Protein AF-A0A329B6B6-F1 (afdb_monomer)

Foldseek 3Di:
DDPVVVVQCVLVLVLLVVLVCQCVVVVPVLLVVLLVVLLVVQLVVQCVVCVPDDSVSSCVCVSVVLSSLQSSLVSSLVVPQDDDDPVSSVCCLVPNPDDDLSSLLSSLSNLLLVLLVVVVVPDVLSVCCSVPHSVSSVLSVQSSVLQVVLNVCVVVVHNCNVVSNVCSNVCSVVVSVVVSVVVVVVVVVD

Radius of gyration: 17.48 Å; Cα contacts (8 Å, |Δi|>4): 181; chains: 1; bounding box: 42×36×46 Å

Solvent-accessible surface area (backbone atoms only — not comparable to full-atom values): 10058 Å² total; per-residue (Å²): 135,57,73,68,58,54,64,57,45,46,61,53,53,51,51,44,52,50,53,52,49,51,35,59,76,66,64,37,64,60,56,47,51,22,40,52,51,24,40,51,53,45,21,51,50,42,35,70,77,37,70,87,57,61,76,62,32,67,53,45,38,77,77,34,51,57,62,30,45,34,46,14,24,52,48,35,48,66,77,62,55,46,69,94,46,74,67,43,27,50,46,36,73,77,58,47,96,76,78,50,70,69,59,29,48,27,50,20,33,45,52,38,52,53,52,38,56,57,44,33,77,80,29,71,68,39,38,50,38,65,74,71,41,63,60,54,48,54,52,18,49,54,29,19,53,30,38,45,52,12,49,52,32,46,77,72,74,36,90,49,30,63,56,29,46,49,47,36,65,62,46,51,59,57,52,49,51,54,54,48,53,55,51,49,52,59,62,72,73,107

pLDDT: mean 72.43, std 13.51, range [36.75, 94.44]

Structure (mmCIF, N/CA/C/O backbone):
data_AF-A0A329B6B6-F1
#
_entry.id   AF-A0A329B6B6-F1
#
loop_
_atom_site.group_PDB
_atom_site.id
_atom_site.type_symbol
_atom_site.label_atom_id
_atom_site.label_alt_id
_atom_site.label_comp_id
_atom_site.label_asym_id
_atom_site.label_entity_id
_atom_site.label_seq_id
_atom_site.pdbx_PDB_ins_code
_atom_site.Cartn_x
_atom_site.Cartn_y
_atom_site.Cartn_z
_atom_site.occupancy
_atom_site.B_iso_or_equiv
_atom_site.auth_seq_id
_atom_site.auth_comp_id
_atom_site.auth_asym_id
_atom_site.auth_atom_id
_atom_site.pdbx_PDB_model_num
ATOM 1 N N . MET A 1 1 ? -24.033 11.414 11.712 1.00 50.28 1 MET A N 1
ATOM 2 C CA . MET A 1 1 ? -22.607 11.315 11.315 1.00 50.28 1 MET A CA 1
ATOM 3 C C . MET A 1 1 ? -22.103 12.735 11.092 1.00 50.28 1 MET A C 1
ATOM 5 O O . MET A 1 1 ? -22.751 13.453 10.344 1.00 50.28 1 MET A O 1
ATOM 9 N N . SER A 1 2 ? -21.071 13.200 11.802 1.00 62.03 2 SER A N 1
ATOM 10 C CA . SER A 1 2 ? -20.628 14.604 11.725 1.00 62.03 2 SER A CA 1
ATOM 11 C C . SER A 1 2 ? -19.886 14.892 10.410 1.00 62.03 2 SER A C 1
ATOM 13 O O . SER A 1 2 ? -19.202 14.018 9.881 1.00 62.03 2 SER A O 1
ATOM 15 N N . LEU A 1 3 ? -19.991 16.123 9.893 1.00 62.53 3 LEU A N 1
ATOM 16 C CA . LEU A 1 3 ? -19.280 16.610 8.692 1.00 62.53 3 LEU A CA 1
ATOM 17 C C . LEU A 1 3 ? -17.771 16.300 8.718 1.00 62.53 3 LEU A C 1
ATOM 19 O O . LEU A 1 3 ? -17.186 15.960 7.695 1.00 62.53 3 LEU A O 1
ATOM 23 N N . LEU A 1 4 ? -17.164 16.337 9.907 1.00 53.03 4 LEU A N 1
ATOM 24 C CA . LEU A 1 4 ? -15.767 15.968 10.152 1.00 53.03 4 LEU A CA 1
ATOM 25 C C . LEU A 1 4 ? -15.455 14.500 9.825 1.00 53.03 4 LEU A C 1
ATOM 27 O O . LEU A 1 4 ? -14.423 14.213 9.227 1.00 53.03 4 LEU A O 1
ATOM 31 N N . VAL A 1 5 ? -16.346 13.569 10.178 1.00 54.91 5 VAL A N 1
ATOM 32 C CA . VAL A 1 5 ? -16.162 12.140 9.876 1.00 54.91 5 VAL A CA 1
ATOM 33 C C . VAL A 1 5 ? -16.287 11.896 8.373 1.00 54.91 5 VAL A C 1
ATOM 35 O O . VAL A 1 5 ? -15.474 11.178 7.801 1.00 54.91 5 VAL A O 1
ATOM 38 N N . ALA A 1 6 ? -17.253 12.539 7.711 1.00 57.75 6 ALA A N 1
ATOM 39 C CA . ALA A 1 6 ? -17.390 12.454 6.257 1.00 57.75 6 ALA A CA 1
ATOM 40 C C . ALA A 1 6 ? -16.151 13.012 5.531 1.00 57.75 6 ALA A C 1
ATOM 42 O O . ALA A 1 6 ? -15.632 12.368 4.620 1.00 57.75 6 ALA A O 1
ATOM 43 N N . ALA A 1 7 ? -15.623 14.156 5.981 1.00 57.81 7 ALA A N 1
ATOM 44 C CA . ALA A 1 7 ? -14.404 14.752 5.437 1.00 57.81 7 ALA A CA 1
ATOM 45 C C . ALA A 1 7 ? -13.159 13.869 5.648 1.00 57.81 7 ALA A C 1
ATOM 47 O O . ALA A 1 7 ? -12.307 13.800 4.767 1.00 57.81 7 ALA A O 1
ATOM 48 N N . ALA A 1 8 ? -13.061 13.153 6.774 1.00 57.97 8 ALA A N 1
ATOM 49 C CA . ALA A 1 8 ? -11.953 12.235 7.050 1.00 57.97 8 ALA A CA 1
ATOM 50 C C . ALA A 1 8 ? -12.018 10.930 6.233 1.00 57.97 8 ALA A C 1
ATOM 52 O O . ALA A 1 8 ? -10.980 10.360 5.895 1.00 57.97 8 ALA A O 1
ATOM 53 N N . LEU A 1 9 ? -13.224 10.454 5.904 1.00 63.78 9 LEU A N 1
ATOM 54 C CA . LEU A 1 9 ? -13.432 9.236 5.112 1.00 63.78 9 LEU A CA 1
ATOM 55 C C . LEU A 1 9 ? -13.311 9.476 3.603 1.00 63.78 9 LEU A C 1
ATOM 57 O O . LEU A 1 9 ? -12.930 8.565 2.869 1.00 63.78 9 LEU A O 1
ATOM 61 N N . LEU A 1 10 ? -13.603 10.688 3.127 1.00 65.69 10 LEU A N 1
ATOM 62 C CA . LEU A 1 10 ? -13.587 11.018 1.702 1.00 65.69 10 LEU A CA 1
ATOM 63 C C . LEU A 1 10 ? -12.244 10.688 1.010 1.00 65.69 10 LEU A C 1
ATOM 65 O O . LEU A 1 10 ? -12.278 10.016 -0.022 1.00 65.69 10 LEU A O 1
ATOM 69 N N . PRO A 1 11 ? -11.062 11.043 1.557 1.00 66.00 11 PRO A N 1
ATOM 70 C CA . PRO A 1 11 ? -9.781 10.658 0.964 1.00 66.00 11 PRO A CA 1
ATOM 71 C C . PRO A 1 11 ? -9.598 9.143 0.853 1.00 66.00 11 PRO A C 1
ATOM 73 O O . PRO A 1 11 ? -9.056 8.669 -0.139 1.00 66.00 11 PRO A O 1
ATOM 76 N N . LEU A 1 12 ? -10.077 8.373 1.836 1.00 68.31 12 LEU A N 1
ATOM 77 C CA . LEU A 1 12 ? -9.976 6.911 1.822 1.00 68.31 12 LEU A CA 1
ATOM 78 C C . LEU A 1 12 ? -10.806 6.300 0.699 1.00 68.31 12 LEU A C 1
ATOM 80 O O . LEU A 1 12 ? -10.323 5.428 -0.023 1.00 68.31 12 LEU A O 1
ATOM 84 N N . ILE A 1 13 ? -12.030 6.797 0.526 1.00 70.62 13 ILE A N 1
ATOM 85 C CA . ILE A 1 13 ? -12.921 6.373 -0.554 1.00 70.62 13 ILE A CA 1
ATOM 86 C C . ILE A 1 13 ? -12.294 6.720 -1.907 1.00 70.62 13 ILE A C 1
ATOM 88 O O . ILE A 1 13 ? -12.219 5.864 -2.784 1.00 70.62 13 ILE A O 1
ATOM 92 N N . LEU A 1 14 ? -11.783 7.943 -2.069 1.00 72.25 14 LEU A N 1
ATOM 93 C CA . LEU A 1 14 ? -11.142 8.382 -3.310 1.00 72.25 14 LEU A CA 1
ATOM 94 C C . LEU A 1 14 ? -9.892 7.559 -3.645 1.00 72.25 14 LEU A C 1
ATOM 96 O O . LEU A 1 14 ? -9.706 7.181 -4.799 1.00 72.25 14 LEU A O 1
ATOM 100 N N . VAL A 1 15 ? -9.067 7.230 -2.648 1.00 73.38 15 VAL A N 1
ATOM 101 C CA . VAL A 1 15 ? -7.90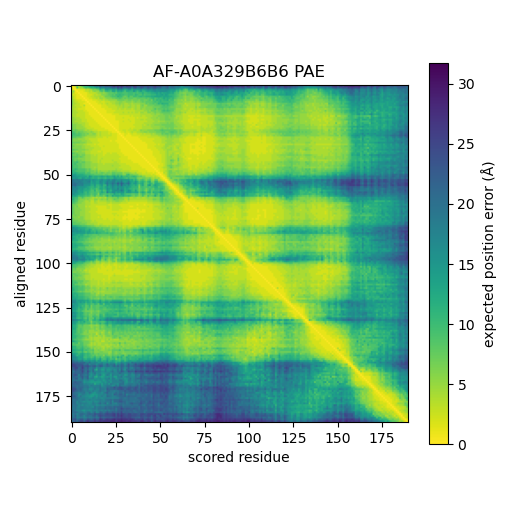1 6.349 -2.813 1.00 73.38 15 VAL A CA 1
ATOM 102 C C . VAL A 1 15 ? -8.326 4.965 -3.286 1.00 73.38 15 VAL A C 1
ATOM 104 O O . VAL A 1 15 ? -7.752 4.428 -4.235 1.00 73.38 15 VAL A O 1
ATOM 107 N N . HIS A 1 16 ? -9.346 4.393 -2.653 1.00 76.69 16 HIS A N 1
ATOM 108 C CA . HIS A 1 16 ? -9.835 3.073 -3.015 1.00 76.69 16 HIS A CA 1
ATOM 109 C C . HIS A 1 16 ? -10.408 3.052 -4.440 1.00 76.69 16 HIS A C 1
ATOM 111 O O . HIS A 1 16 ? -10.049 2.189 -5.241 1.00 76.69 16 HIS A O 1
ATOM 117 N N . LEU A 1 17 ? -11.216 4.056 -4.796 1.00 81.69 17 LEU A N 1
ATOM 118 C CA . LEU A 1 17 ? -11.755 4.224 -6.146 1.00 81.69 17 LEU A CA 1
ATOM 119 C C . LEU A 1 17 ? -10.652 4.430 -7.185 1.00 81.69 17 LEU A C 1
ATOM 121 O O . LEU A 1 17 ? -10.720 3.846 -8.264 1.00 81.69 17 LEU A O 1
ATOM 125 N N . HIS A 1 18 ? -9.615 5.208 -6.866 1.00 82.88 18 HIS A N 1
ATOM 126 C CA . HIS A 1 18 ? -8.479 5.398 -7.762 1.00 82.88 18 HIS A CA 1
ATOM 127 C C . HIS A 1 18 ? -7.711 4.093 -7.988 1.00 82.88 18 HIS A C 1
ATOM 129 O O . HIS A 1 18 ? -7.385 3.775 -9.128 1.00 82.88 18 HIS A O 1
ATOM 135 N N . ALA A 1 19 ? -7.451 3.316 -6.933 1.00 82.81 19 ALA A N 1
ATOM 136 C CA . ALA A 1 19 ? -6.793 2.018 -7.052 1.00 82.81 19 ALA A CA 1
ATOM 137 C C . ALA A 1 19 ? -7.600 1.052 -7.937 1.00 82.81 19 ALA A C 1
ATOM 139 O O . ALA A 1 19 ? -7.041 0.435 -8.845 1.00 82.81 19 ALA A O 1
ATOM 140 N N . LEU A 1 20 ? -8.918 0.968 -7.725 1.00 85.19 20 LEU A N 1
ATOM 141 C CA . LEU A 1 20 ? -9.821 0.159 -8.550 1.00 85.19 20 LEU A CA 1
ATOM 142 C C . LEU A 1 20 ? -9.823 0.625 -10.009 1.00 85.19 20 LEU A C 1
ATOM 144 O O . LEU A 1 20 ? -9.624 -0.181 -10.919 1.00 85.19 20 LEU A O 1
ATOM 148 N N . TRP A 1 21 ? -9.981 1.931 -10.236 1.00 87.62 21 TRP A N 1
ATOM 149 C CA . TRP A 1 21 ? -9.920 2.523 -11.569 1.00 87.62 21 TRP A CA 1
ATOM 150 C C . TRP A 1 21 ? -8.587 2.226 -12.258 1.00 87.62 21 TRP A C 1
ATOM 152 O O . TRP A 1 21 ? -8.568 1.873 -13.436 1.00 87.62 21 TRP A O 1
ATOM 162 N N . LEU A 1 22 ? -7.468 2.317 -11.539 1.00 86.25 22 LEU A N 1
ATOM 163 C CA . LEU A 1 22 ? -6.141 2.051 -12.080 1.00 86.25 22 LEU A CA 1
ATOM 164 C C . LEU A 1 22 ? -5.993 0.588 -12.513 1.00 86.25 22 LEU A C 1
ATOM 166 O O . LEU A 1 22 ? -5.530 0.328 -13.621 1.00 86.25 22 LEU A O 1
ATOM 170 N N . MET A 1 23 ? -6.417 -0.363 -11.678 1.00 88.12 23 MET A N 1
ATOM 171 C CA . MET A 1 23 ? -6.358 -1.793 -12.007 1.00 88.12 23 MET A CA 1
ATOM 172 C C . MET A 1 23 ? -7.220 -2.134 -13.231 1.00 88.12 23 MET A C 1
ATOM 174 O O . MET A 1 23 ? -6.758 -2.829 -14.140 1.00 88.12 23 MET A O 1
ATOM 178 N N . VAL A 1 24 ? -8.442 -1.591 -13.299 1.00 87.50 24 VAL A N 1
ATOM 179 C CA . VAL A 1 24 ? -9.381 -1.825 -14.409 1.00 87.50 24 VAL A CA 1
ATOM 180 C C . VAL A 1 24 ? -8.912 -1.147 -15.698 1.00 87.50 24 VAL A C 1
ATOM 182 O O . VAL A 1 24 ? -8.844 -1.789 -16.745 1.00 87.50 24 VAL A O 1
ATOM 185 N N . SER A 1 25 ? -8.535 0.133 -15.640 1.00 87.50 25 SER A N 1
ATOM 186 C CA . SER A 1 25 ? -8.088 0.901 -16.813 1.00 87.50 25 SER A CA 1
ATOM 187 C C . SER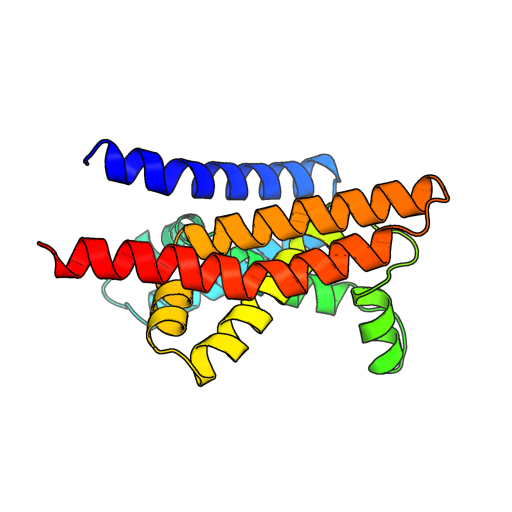 A 1 25 ? -6.814 0.334 -17.439 1.00 87.50 25 SER A C 1
ATOM 189 O O . SER A 1 25 ? -6.637 0.404 -18.655 1.00 87.50 25 SER A O 1
ATOM 191 N N . ARG A 1 26 ? -5.937 -0.270 -16.629 1.00 86.44 26 ARG A N 1
ATOM 192 C CA . ARG A 1 26 ? -4.718 -0.943 -17.096 1.00 86.44 26 ARG A CA 1
ATOM 193 C C . ARG A 1 26 ? -4.934 -2.396 -17.508 1.00 86.44 26 ARG A C 1
ATOM 195 O O . ARG A 1 26 ? -4.000 -2.994 -18.031 1.00 86.44 26 ARG A O 1
ATOM 202 N N . ARG A 1 27 ? -6.144 -2.940 -17.323 1.00 87.94 27 ARG A N 1
ATOM 203 C CA . ARG A 1 27 ? -6.496 -4.341 -17.606 1.00 87.94 27 ARG A CA 1
ATOM 204 C C . ARG A 1 27 ? -5.529 -5.336 -16.946 1.00 87.94 27 ARG A C 1
ATOM 206 O O . ARG A 1 27 ? -5.232 -6.385 -17.514 1.00 87.94 27 ARG A O 1
ATOM 213 N N . ASP A 1 28 ? -5.025 -5.013 -15.753 1.00 87.62 28 ASP A N 1
ATOM 214 C CA . ASP A 1 28 ? -4.111 -5.897 -15.022 1.00 87.62 28 ASP A CA 1
ATOM 215 C C . ASP A 1 28 ? -4.915 -6.948 -14.246 1.00 87.62 28 ASP A C 1
ATOM 217 O O . ASP A 1 28 ? -5.272 -6.761 -13.082 1.00 87.62 28 ASP A O 1
ATOM 221 N N . GLY A 1 29 ? -5.212 -8.069 -14.911 1.00 89.62 29 GLY A N 1
ATOM 222 C CA . GLY A 1 29 ? -5.963 -9.179 -14.319 1.00 89.62 29 GLY A CA 1
ATOM 223 C C . GLY A 1 29 ? -5.299 -9.775 -13.074 1.00 89.62 29 GLY A C 1
ATOM 224 O O . GLY A 1 29 ? -6.001 -10.227 -12.173 1.00 89.62 29 GLY A O 1
ATOM 225 N N . ILE A 1 30 ? -3.966 -9.713 -12.977 1.00 91.31 30 ILE A N 1
ATOM 226 C CA . ILE A 1 30 ? -3.226 -10.195 -11.805 1.00 91.31 30 ILE A CA 1
ATOM 227 C C . ILE A 1 30 ? -3.467 -9.256 -10.620 1.00 91.31 30 ILE A C 1
ATOM 229 O O . ILE A 1 30 ? -3.809 -9.723 -9.539 1.00 91.31 30 ILE A O 1
ATOM 233 N N . ALA A 1 31 ? -3.379 -7.937 -10.816 1.00 90.94 31 ALA A N 1
ATOM 234 C CA . ALA A 1 31 ? -3.693 -6.962 -9.764 1.00 90.94 31 ALA A CA 1
ATOM 235 C C . ALA A 1 31 ? -5.134 -7.093 -9.246 1.00 90.94 31 ALA A C 1
ATOM 237 O O . ALA A 1 31 ? -5.370 -7.027 -8.034 1.00 90.94 31 ALA A O 1
ATOM 238 N N . ILE A 1 32 ? -6.085 -7.339 -10.152 1.00 92.00 32 ILE A N 1
ATOM 239 C CA . ILE A 1 32 ? -7.488 -7.585 -9.801 1.00 92.00 32 ILE A CA 1
ATOM 240 C C . ILE A 1 32 ? -7.614 -8.874 -8.976 1.00 92.00 32 ILE A C 1
ATOM 242 O O . ILE A 1 32 ? -8.194 -8.845 -7.892 1.00 92.00 32 ILE A O 1
ATOM 246 N N . ALA A 1 33 ? -7.030 -9.984 -9.438 1.00 93.88 33 ALA A N 1
ATOM 247 C CA . ALA A 1 33 ? -7.079 -11.268 -8.738 1.00 93.88 33 ALA A CA 1
ATOM 248 C C . ALA A 1 33 ? -6.429 -11.202 -7.346 1.00 93.88 33 ALA A C 1
ATOM 250 O O . ALA A 1 33 ? -7.018 -11.666 -6.370 1.00 93.88 33 ALA A O 1
ATOM 251 N N . CYS A 1 34 ? -5.262 -10.563 -7.224 1.00 94.44 34 CYS A N 1
ATOM 252 C CA . CYS A 1 34 ? -4.596 -10.343 -5.940 1.00 94.44 34 CYS A CA 1
ATOM 253 C C . CYS A 1 34 ? -5.460 -9.512 -4.985 1.00 94.44 34 CYS A C 1
ATOM 255 O O . CYS A 1 34 ? -5.496 -9.806 -3.793 1.00 94.44 34 CYS A O 1
ATOM 257 N N . SER A 1 35 ? -6.196 -8.522 -5.499 1.00 91.12 35 SER A N 1
ATOM 258 C CA . SER A 1 35 ? -7.106 -7.713 -4.681 1.00 91.12 35 SER A CA 1
ATOM 259 C C . SER A 1 35 ? -8.342 -8.471 -4.216 1.00 91.12 35 SER A C 1
ATOM 261 O O . SER A 1 35 ? -8.748 -8.321 -3.065 1.00 91.12 35 SER A O 1
ATOM 263 N N . LEU A 1 36 ? -8.903 -9.339 -5.057 1.00 90.94 36 LEU A N 1
ATOM 264 C CA . LEU A 1 36 ? -9.985 -10.237 -4.651 1.00 90.94 36 LEU A CA 1
ATOM 265 C C . LEU A 1 36 ? -9.510 -11.253 -3.604 1.00 90.94 36 LEU A C 1
ATOM 267 O O . LEU A 1 36 ? -10.194 -11.476 -2.606 1.00 90.94 36 LEU A O 1
ATOM 271 N N . ALA A 1 37 ? -8.316 -11.823 -3.784 1.00 92.88 37 ALA A N 1
ATOM 272 C CA . ALA A 1 37 ? -7.716 -12.735 -2.814 1.00 92.88 37 ALA A CA 1
ATOM 273 C C . ALA A 1 37 ? -7.454 -12.040 -1.467 1.00 92.88 37 ALA A C 1
ATOM 275 O O . ALA A 1 37 ? -7.793 -12.579 -0.415 1.00 92.88 37 ALA A O 1
ATOM 276 N N . ALA A 1 38 ? -6.910 -10.821 -1.489 1.00 91.25 38 ALA A N 1
ATOM 277 C CA . ALA A 1 38 ? -6.686 -10.016 -0.293 1.00 91.25 38 ALA A CA 1
ATOM 278 C C . ALA A 1 38 ? -7.996 -9.698 0.443 1.00 91.25 38 ALA A C 1
ATOM 280 O O . ALA A 1 38 ? -8.068 -9.804 1.669 1.00 91.25 38 ALA A O 1
ATOM 281 N N . TRP A 1 39 ? -9.049 -9.366 -0.305 1.00 88.50 39 TRP A N 1
ATOM 282 C CA . TRP A 1 39 ? -10.378 -9.138 0.250 1.00 88.50 39 TRP A CA 1
ATOM 283 C C . TRP A 1 39 ? -10.931 -10.395 0.931 1.00 88.50 39 TRP A C 1
ATOM 285 O O . TRP A 1 39 ? -11.414 -10.303 2.059 1.00 88.50 39 TRP A O 1
ATOM 295 N N . LEU A 1 40 ? -10.798 -11.571 0.302 1.00 88.19 40 LEU A N 1
ATOM 296 C CA . LEU A 1 40 ? -11.239 -12.846 0.881 1.00 88.19 40 LEU A CA 1
ATOM 297 C C . LEU A 1 40 ? -10.498 -13.155 2.185 1.00 88.19 40 LEU A C 1
ATOM 299 O O . LEU A 1 40 ? -11.131 -13.497 3.182 1.00 88.19 40 LEU A O 1
ATOM 303 N N . VAL A 1 41 ? -9.173 -12.985 2.203 1.00 88.94 41 VAL A N 1
ATOM 304 C CA . VAL A 1 41 ? -8.351 -13.182 3.406 1.00 88.94 41 VAL A CA 1
ATOM 305 C C . VAL A 1 41 ? -8.808 -12.266 4.539 1.00 88.94 41 VAL A C 1
ATOM 307 O O . VAL A 1 41 ? -9.001 -12.733 5.661 1.00 88.94 41 VAL A O 1
ATOM 310 N N . LEU A 1 42 ? -9.035 -10.980 4.259 1.00 85.69 42 LEU A N 1
ATOM 311 C CA . LEU A 1 42 ? -9.513 -10.035 5.269 1.00 85.69 42 LEU A CA 1
ATOM 312 C C . LEU A 1 42 ? -10.923 -10.368 5.757 1.00 85.69 42 LEU A C 1
ATOM 314 O O . LEU A 1 42 ? -11.169 -10.312 6.959 1.00 85.69 42 LEU A O 1
ATOM 318 N N . ALA A 1 43 ? -11.837 -10.741 4.861 1.00 82.69 43 ALA A N 1
ATOM 319 C CA . ALA A 1 43 ? -13.197 -11.122 5.231 1.00 82.69 43 ALA A CA 1
ATOM 320 C C . ALA A 1 43 ? -13.205 -12.347 6.162 1.00 82.69 43 ALA A C 1
ATOM 322 O O . ALA A 1 43 ? -13.886 -12.342 7.192 1.00 82.69 43 ALA A O 1
ATOM 323 N N . LEU A 1 44 ? -12.399 -13.368 5.844 1.00 84.88 44 LEU A N 1
ATOM 324 C CA . LEU A 1 44 ? -12.227 -14.557 6.681 1.00 84.88 44 LEU A CA 1
ATOM 325 C C . LEU A 1 44 ? -11.594 -14.211 8.033 1.00 84.88 44 LEU A C 1
ATOM 327 O O . LEU A 1 44 ? -12.096 -14.646 9.069 1.00 84.88 44 LEU A O 1
ATOM 331 N N . LEU A 1 45 ? -10.545 -13.383 8.042 1.00 84.25 45 LEU A N 1
ATOM 332 C CA . LEU A 1 45 ? -9.882 -12.939 9.268 1.00 84.25 45 LEU A CA 1
ATOM 333 C C . LEU A 1 45 ? -10.842 -12.161 10.177 1.00 84.25 45 LEU A C 1
ATOM 335 O O . LEU A 1 45 ? -10.937 -12.456 11.367 1.00 84.25 45 LEU A O 1
ATOM 339 N N . PHE A 1 46 ? -11.603 -11.207 9.634 1.00 80.12 46 PHE A N 1
ATOM 340 C CA . PHE A 1 46 ? -12.586 -10.453 10.412 1.00 80.12 46 PHE A CA 1
ATOM 341 C C . PHE A 1 46 ? -13.690 -11.350 10.964 1.00 80.12 46 PHE A C 1
ATOM 343 O O . PHE A 1 46 ? -14.071 -11.188 12.124 1.00 80.12 46 PHE A O 1
ATOM 350 N N . LYS A 1 47 ? -14.184 -12.316 10.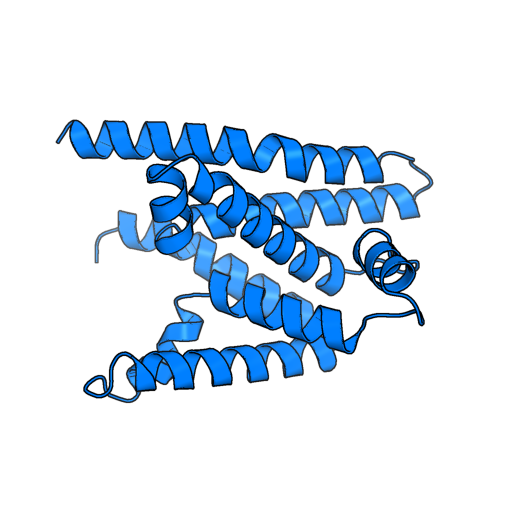179 1.00 80.69 47 LYS A N 1
ATOM 351 C CA . LYS A 1 47 ? -15.187 -13.269 10.663 1.00 80.69 47 LYS A CA 1
ATOM 352 C C . LYS A 1 47 ? -14.636 -14.160 11.778 1.00 80.69 47 LYS A C 1
ATOM 354 O O . LYS A 1 47 ? -15.342 -14.385 12.756 1.00 80.69 47 LYS A O 1
ATOM 359 N N . ALA A 1 48 ? -13.388 -14.611 11.665 1.00 83.44 48 ALA A N 1
ATOM 360 C CA . ALA A 1 48 ? -12.725 -15.400 12.700 1.00 83.44 48 ALA A CA 1
ATOM 361 C C . ALA A 1 48 ? -12.519 -14.597 13.998 1.00 83.44 48 ALA A C 1
ATOM 363 O O . ALA A 1 48 ? -12.786 -15.101 15.085 1.00 83.44 48 ALA A O 1
ATOM 364 N N . LEU A 1 49 ? -12.105 -13.329 13.892 1.00 81.69 49 LEU A N 1
ATOM 365 C CA . LEU A 1 49 ? -11.880 -12.447 15.045 1.00 81.69 49 LEU A CA 1
ATOM 366 C C . LEU A 1 49 ? -13.179 -11.922 15.675 1.00 81.69 49 LEU A C 1
ATOM 368 O O . LEU A 1 49 ? -13.194 -11.554 16.850 1.00 81.69 49 LEU A O 1
ATOM 372 N N . ARG A 1 50 ? -14.273 -11.846 14.909 1.00 80.12 50 ARG A N 1
ATOM 373 C CA . ARG A 1 50 ? -15.586 -11.361 15.367 1.00 80.12 50 ARG A CA 1
ATOM 374 C C . ARG A 1 50 ? -16.703 -12.318 14.927 1.00 80.12 50 ARG A C 1
ATOM 376 O O . ARG A 1 50 ? -17.522 -11.954 14.080 1.00 80.12 50 ARG A O 1
ATOM 383 N N . PRO A 1 51 ? -16.804 -13.517 15.533 1.00 79.25 51 PRO A N 1
ATOM 384 C CA . PRO A 1 51 ? -17.740 -14.557 15.096 1.00 79.25 51 PRO A CA 1
ATOM 385 C C . PRO A 1 51 ? -19.208 -14.125 15.159 1.00 79.25 51 PRO A C 1
ATOM 387 O O . PRO A 1 51 ? -20.009 -14.532 14.318 1.00 79.25 51 PRO A O 1
ATOM 390 N N . SER A 1 52 ? -19.549 -13.268 16.123 1.00 79.56 52 SER A N 1
ATOM 391 C CA . SER A 1 52 ? -20.900 -12.749 16.350 1.00 79.56 52 SER A CA 1
ATOM 392 C C . SER A 1 52 ? -21.307 -11.618 15.402 1.00 79.56 52 SER A C 1
ATOM 394 O O . SER A 1 52 ? -22.491 -11.293 15.331 1.00 79.56 52 SER A O 1
ATOM 396 N N . MET A 1 53 ? -20.372 -11.021 14.649 1.00 68.56 53 MET A N 1
ATOM 397 C CA . MET A 1 53 ? -20.744 -10.045 13.627 1.00 68.56 53 MET A CA 1
ATOM 398 C C . MET A 1 53 ? -21.426 -10.762 12.444 1.00 68.56 53 MET A C 1
ATOM 400 O O . MET A 1 53 ? -20.916 -11.787 11.962 1.00 68.56 53 MET A O 1
ATOM 404 N N . PRO A 1 54 ? -22.567 -10.240 11.947 1.00 68.06 54 PRO A N 1
ATOM 405 C CA . PRO A 1 54 ? -23.190 -10.725 10.717 1.00 68.06 54 PRO A CA 1
ATOM 406 C C . PRO A 1 54 ? -22.264 -10.487 9.507 1.00 68.06 54 PRO A C 1
ATOM 408 O O . PRO A 1 54 ? -21.140 -10.005 9.657 1.00 68.06 54 PRO A O 1
ATOM 411 N N . LEU A 1 55 ? -22.727 -10.786 8.288 1.00 61.72 55 LEU A N 1
ATOM 412 C CA . LEU A 1 55 ? -22.009 -10.575 7.013 1.00 61.72 55 LEU A CA 1
ATOM 413 C C . LEU A 1 55 ? -21.412 -9.156 6.812 1.00 61.72 55 LEU A C 1
ATOM 415 O O . LEU A 1 55 ? -20.706 -8.933 5.845 1.00 61.72 55 LEU A O 1
ATOM 419 N N . ALA A 1 56 ? -21.592 -8.203 7.731 1.00 54.75 56 ALA A N 1
ATOM 420 C CA . ALA A 1 56 ? -20.780 -6.988 7.854 1.00 54.75 56 ALA A CA 1
ATOM 421 C C . ALA A 1 56 ? -19.255 -7.226 7.711 1.00 54.75 56 ALA A C 1
ATOM 423 O O . ALA A 1 56 ? -18.567 -6.380 7.142 1.00 54.75 56 ALA A O 1
ATOM 424 N N . ALA A 1 57 ? -18.732 -8.385 8.143 1.00 53.19 57 ALA A N 1
ATOM 425 C CA . ALA A 1 57 ? -17.324 -8.781 7.961 1.00 53.19 57 ALA A CA 1
ATOM 426 C C . ALA A 1 57 ? -16.867 -8.837 6.485 1.00 53.19 57 ALA A C 1
ATOM 428 O O . ALA A 1 57 ? -15.683 -8.683 6.207 1.00 53.19 57 ALA A O 1
ATOM 429 N N . VAL A 1 58 ? -17.802 -9.005 5.544 1.00 56.88 58 VAL A N 1
ATOM 430 C CA . VAL A 1 58 ? -17.575 -8.997 4.087 1.00 56.88 58 VAL A CA 1
ATOM 431 C C . VAL A 1 58 ? -17.439 -7.571 3.540 1.00 56.88 58 VAL A C 1
ATOM 433 O O . VAL A 1 58 ? -16.719 -7.338 2.574 1.00 56.88 58 VAL A O 1
ATOM 436 N N . TRP A 1 59 ? -18.058 -6.581 4.184 1.00 60.06 59 TRP A N 1
ATOM 437 C CA . TRP A 1 59 ? -17.984 -5.173 3.767 1.00 60.06 59 TRP A CA 1
ATOM 438 C C . TRP A 1 59 ? -16.814 -4.422 4.418 1.00 60.06 59 TRP A C 1
ATOM 440 O O . TRP A 1 59 ? -16.292 -3.463 3.853 1.00 60.06 59 TRP A O 1
ATOM 450 N N . LEU A 1 60 ? -16.369 -4.891 5.586 1.00 60.16 60 LEU A N 1
ATOM 451 C CA . LEU A 1 60 ? -15.274 -4.326 6.382 1.00 60.16 60 LEU A CA 1
ATOM 452 C C . LEU A 1 60 ? -13.940 -4.135 5.630 1.00 60.16 60 LEU A C 1
ATOM 454 O O . LEU A 1 60 ? -13.322 -3.089 5.823 1.00 60.16 60 LEU A O 1
ATOM 458 N N . PRO A 1 61 ? -13.494 -5.034 4.729 1.00 59.34 61 PRO A N 1
ATOM 459 C CA . PRO A 1 61 ? -12.294 -4.794 3.925 1.00 59.34 61 PRO A CA 1
ATOM 460 C C . PRO A 1 61 ? -12.422 -3.572 3.001 1.00 59.34 61 PRO A C 1
ATOM 462 O O . PRO A 1 61 ? -11.435 -2.883 2.759 1.00 59.34 61 PRO A O 1
ATOM 465 N N . GLY A 1 62 ? -13.641 -3.249 2.546 1.00 59.69 62 GLY A N 1
ATOM 466 C CA . GLY A 1 62 ? -13.929 -2.021 1.794 1.00 59.69 62 GLY A CA 1
ATOM 467 C C . G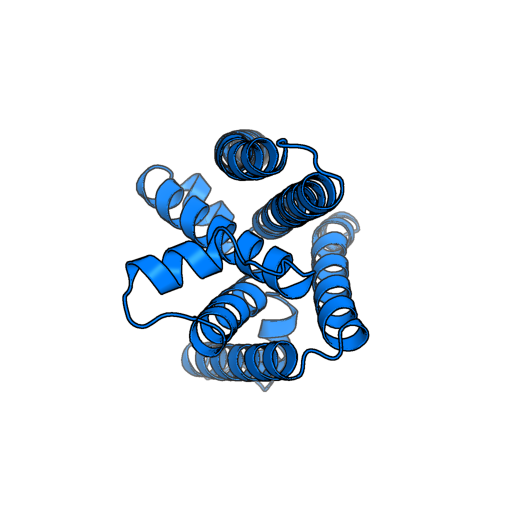LY A 1 62 ? -13.829 -0.746 2.641 1.00 59.69 62 GLY A C 1
ATOM 468 O O . GLY A 1 62 ? -13.642 0.340 2.102 1.00 59.69 62 GLY A O 1
ATOM 469 N N . LEU A 1 63 ? -13.895 -0.873 3.971 1.00 62.28 63 LEU A N 1
ATOM 470 C CA . LEU A 1 63 ? -13.674 0.214 4.931 1.00 62.28 63 LEU A CA 1
ATOM 471 C C . LEU A 1 63 ? -12.210 0.305 5.396 1.00 62.28 63 LEU A C 1
ATOM 473 O O . LEU A 1 63 ? -11.837 1.289 6.030 1.00 62.28 63 LEU A O 1
ATOM 477 N N . TYR A 1 64 ? -11.376 -0.685 5.055 1.00 71.12 64 TYR A N 1
ATOM 478 C CA . TYR A 1 64 ? -9.939 -0.731 5.350 1.00 71.12 64 TYR A CA 1
ATOM 479 C C . TYR A 1 64 ? -9.101 -0.841 4.064 1.00 71.12 64 TYR A C 1
ATOM 481 O O . TYR A 1 64 ? -8.334 -1.795 3.887 1.00 71.12 64 TYR A O 1
ATOM 489 N N . PRO A 1 65 ? -9.194 0.153 3.154 1.00 74.12 65 PRO A N 1
ATOM 490 C CA . PRO A 1 65 ? -8.483 0.119 1.877 1.00 74.12 65 PRO A CA 1
ATOM 491 C C . PRO A 1 65 ? -6.969 -0.004 2.057 1.00 74.12 65 PRO A C 1
ATOM 493 O O . PRO A 1 65 ? -6.304 -0.592 1.214 1.00 74.12 65 PRO A O 1
ATOM 496 N N . TYR A 1 66 ? -6.431 0.490 3.174 1.00 75.75 66 TYR A N 1
ATOM 497 C CA . TYR A 1 66 ? -5.023 0.356 3.527 1.00 75.75 66 TYR A CA 1
ATOM 498 C C . TYR A 1 66 ? -4.577 -1.107 3.656 1.00 75.75 66 TYR A C 1
ATOM 500 O O . TYR A 1 66 ? -3.707 -1.551 2.913 1.00 75.75 66 TYR A O 1
ATOM 508 N N . ALA A 1 67 ? -5.214 -1.878 4.545 1.00 80.25 67 ALA A N 1
ATOM 509 C CA . ALA A 1 67 ? -4.872 -3.284 4.758 1.00 80.25 67 ALA A CA 1
ATOM 510 C C . ALA A 1 67 ? -5.149 -4.129 3.509 1.00 80.25 67 ALA A C 1
ATOM 512 O O . ALA A 1 67 ? -4.359 -5.009 3.169 1.00 80.25 67 ALA A O 1
ATOM 513 N N . LEU A 1 68 ? -6.246 -3.825 2.807 1.00 87.00 68 LEU A N 1
ATOM 514 C CA . LEU A 1 68 ? -6.589 -4.481 1.553 1.00 87.00 68 LEU A CA 1
ATOM 515 C C . LEU A 1 68 ? -5.481 -4.282 0.515 1.00 87.00 68 LEU A C 1
ATOM 517 O O . LEU A 1 68 ? -4.938 -5.264 0.024 1.00 87.00 68 LEU A O 1
ATOM 521 N N . LEU A 1 69 ? -5.081 -3.036 0.245 1.00 87.12 69 LEU A N 1
ATOM 522 C CA . LEU A 1 69 ? -4.012 -2.731 -0.709 1.00 87.12 69 LEU A CA 1
ATOM 523 C C . LEU A 1 69 ? -2.646 -3.269 -0.264 1.00 87.12 69 LEU A C 1
ATOM 525 O O . LEU A 1 69 ? -1.852 -3.656 -1.119 1.00 87.12 69 LEU A O 1
ATOM 529 N N . GLY A 1 70 ? -2.374 -3.330 1.041 1.00 88.44 70 GLY A N 1
ATOM 530 C CA . GLY A 1 70 ? -1.157 -3.932 1.584 1.00 88.44 70 GLY A CA 1
ATOM 531 C C . GLY A 1 70 ? -1.054 -5.419 1.261 1.00 88.44 70 GLY A C 1
ATOM 532 O O . GLY A 1 70 ? -0.069 -5.854 0.664 1.00 88.44 70 GLY A O 1
ATOM 533 N N . ILE A 1 71 ? -2.094 -6.192 1.582 1.00 91.00 71 ILE A N 1
ATOM 534 C CA . ILE A 1 71 ? -2.136 -7.632 1.287 1.00 91.00 71 ILE A CA 1
ATOM 535 C C . ILE A 1 71 ? -2.158 -7.865 -0.229 1.00 91.00 71 ILE A C 1
ATOM 537 O O . ILE A 1 71 ? -1.412 -8.713 -0.723 1.00 91.00 71 ILE A O 1
ATOM 541 N N . SER A 1 72 ? -2.929 -7.069 -0.983 1.00 92.44 72 SER A N 1
ATOM 542 C CA . SER A 1 72 ? -2.905 -7.093 -2.450 1.00 92.44 72 SER A CA 1
ATOM 543 C C . SER A 1 72 ? -1.494 -6.888 -2.982 1.00 92.44 72 SER A C 1
ATOM 545 O O . SER A 1 72 ? -1.069 -7.623 -3.867 1.00 92.44 72 SER A O 1
ATOM 547 N N . GLY A 1 73 ? -0.759 -5.916 -2.436 1.00 91.38 73 GLY A N 1
ATOM 548 C CA . GLY A 1 73 ? 0.604 -5.603 -2.844 1.00 91.38 73 GLY A CA 1
ATOM 549 C C . GLY A 1 73 ? 1.576 -6.740 -2.563 1.00 91.38 73 GLY A C 1
ATOM 550 O O . GLY A 1 73 ? 2.421 -7.023 -3.410 1.00 91.38 73 GLY A O 1
ATOM 551 N N . VAL A 1 74 ? 1.429 -7.441 -1.434 1.00 91.38 74 VAL A N 1
ATOM 552 C CA . VAL A 1 74 ? 2.217 -8.647 -1.133 1.00 91.38 74 VAL A CA 1
ATOM 553 C C . VAL A 1 74 ? 1.941 -9.736 -2.169 1.00 91.38 74 VAL A C 1
ATOM 555 O O . VAL A 1 74 ? 2.875 -10.213 -2.813 1.00 91.38 74 VAL A O 1
ATOM 558 N N . PHE A 1 75 ? 0.673 -10.098 -2.386 1.00 94.44 75 PHE A N 1
ATOM 559 C CA . PHE A 1 75 ? 0.303 -11.126 -3.365 1.00 94.44 75 PHE A CA 1
ATOM 560 C C . PHE A 1 75 ? 0.735 -10.760 -4.781 1.00 94.44 75 PHE A C 1
ATOM 562 O O . PHE A 1 75 ? 1.298 -11.594 -5.490 1.00 94.44 75 PHE A O 1
ATOM 569 N N . TRP A 1 76 ? 0.538 -9.503 -5.172 1.00 92.50 76 TRP A N 1
ATOM 570 C CA . TRP A 1 76 ? 0.933 -9.008 -6.481 1.00 92.50 76 TRP A CA 1
ATOM 571 C C . TRP A 1 76 ? 2.450 -9.084 -6.659 1.00 92.50 76 TRP A C 1
ATOM 573 O O . TRP A 1 76 ? 2.917 -9.635 -7.655 1.00 92.50 76 TRP A O 1
ATOM 583 N N . SER A 1 77 ? 3.222 -8.639 -5.664 1.00 88.62 77 SER A N 1
ATOM 584 C CA . SER A 1 77 ? 4.689 -8.684 -5.700 1.00 88.62 77 SER A CA 1
ATOM 585 C C . SER A 1 77 ? 5.209 -10.114 -5.798 1.00 88.62 77 SER A C 1
ATOM 587 O O . SER A 1 77 ? 6.093 -10.378 -6.604 1.00 88.62 77 SER A O 1
ATOM 589 N N . ILE A 1 78 ? 4.630 -11.054 -5.042 1.00 89.25 78 ILE A N 1
ATOM 590 C CA . ILE A 1 78 ? 4.986 -12.478 -5.122 1.00 89.25 78 ILE A CA 1
ATOM 591 C C . ILE A 1 78 ? 4.660 -13.034 -6.513 1.00 89.25 78 ILE A C 1
ATOM 593 O O . ILE A 1 78 ? 5.495 -13.706 -7.111 1.00 89.25 78 ILE A O 1
ATOM 597 N N . SER A 1 79 ? 3.478 -12.720 -7.052 1.00 88.62 79 SER A N 1
ATOM 598 C CA . SER A 1 79 ? 3.027 -13.226 -8.357 1.00 88.62 79 SER A CA 1
ATOM 599 C C . SER A 1 79 ? 3.829 -12.690 -9.547 1.00 88.62 79 SER A C 1
ATOM 601 O O . SER A 1 79 ? 3.855 -13.310 -10.607 1.00 88.62 79 SER A O 1
ATOM 603 N N . ARG A 1 80 ? 4.462 -11.522 -9.388 1.00 83.69 80 ARG A N 1
ATOM 604 C CA . ARG A 1 80 ? 5.193 -10.819 -10.449 1.00 83.69 80 ARG A CA 1
ATOM 605 C C . ARG A 1 80 ? 6.706 -10.824 -10.254 1.00 83.69 80 ARG A C 1
ATOM 607 O O . ARG A 1 80 ? 7.400 -10.363 -11.155 1.00 83.69 80 ARG A O 1
ATOM 614 N N . ALA A 1 81 ? 7.209 -11.318 -9.123 1.00 78.62 81 ALA A N 1
ATOM 615 C CA . ALA A 1 81 ? 8.634 -11.351 -8.819 1.00 78.62 81 ALA A CA 1
ATOM 616 C C . ALA A 1 81 ? 9.415 -12.056 -9.938 1.00 78.62 81 ALA A C 1
ATOM 618 O O . ALA A 1 81 ? 9.129 -13.202 -10.279 1.00 78.62 81 ALA A O 1
ATOM 619 N N . GLN A 1 82 ? 10.411 -11.366 -10.496 1.00 77.44 82 GLN A N 1
ATOM 620 C CA . GLN A 1 82 ? 11.276 -11.886 -11.557 1.00 77.44 82 GLN A CA 1
ATOM 621 C C . GLN A 1 82 ? 12.689 -12.136 -11.030 1.00 77.44 82 GLN A C 1
ATOM 623 O O . GLN A 1 82 ? 13.169 -11.397 -10.171 1.00 77.44 82 GLN A O 1
ATOM 628 N N . GLY A 1 83 ? 13.361 -13.142 -11.589 1.00 80.25 83 GLY A N 1
ATOM 629 C CA . GLY A 1 83 ? 14.711 -13.548 -11.199 1.00 80.25 83 GLY A CA 1
ATOM 630 C C . GLY A 1 83 ? 14.724 -14.763 -10.276 1.00 80.25 83 GLY A C 1
ATOM 631 O O . GLY A 1 83 ? 13.737 -15.063 -9.597 1.00 80.25 83 GLY A O 1
ATOM 632 N N . ASP A 1 84 ? 15.859 -15.453 -10.253 1.00 84.94 84 ASP A N 1
ATOM 633 C CA . ASP A 1 84 ? 16.014 -16.729 -9.551 1.00 84.94 84 ASP A CA 1
ATOM 634 C C . ASP A 1 84 ? 16.492 -16.512 -8.114 1.00 84.94 84 ASP A C 1
ATOM 636 O O . ASP A 1 84 ? 16.141 -17.258 -7.198 1.00 84.94 84 ASP A O 1
ATOM 640 N N . THR A 1 85 ? 17.227 -15.424 -7.881 1.00 87.25 85 THR A N 1
ATOM 641 C CA . THR A 1 85 ? 17.746 -15.067 -6.561 1.00 87.25 85 THR A CA 1
ATOM 642 C C . THR A 1 85 ? 16.862 -14.048 -5.840 1.00 87.25 85 THR A C 1
ATOM 644 O O . THR A 1 85 ? 16.181 -13.216 -6.444 1.00 87.25 85 THR A O 1
ATOM 647 N N . ALA A 1 86 ? 16.917 -14.044 -4.504 1.00 82.81 86 ALA A N 1
ATOM 648 C CA . ALA A 1 86 ? 16.228 -13.039 -3.687 1.00 82.81 86 ALA A CA 1
ATOM 649 C C . ALA A 1 86 ? 16.658 -11.602 -4.039 1.00 82.81 86 ALA A C 1
ATOM 651 O O . ALA A 1 86 ? 15.838 -10.684 -4.044 1.00 82.81 86 ALA A O 1
ATOM 652 N N . ARG A 1 87 ? 17.938 -11.416 -4.386 1.00 83.25 87 ARG A N 1
ATOM 653 C CA . ARG A 1 87 ? 18.494 -10.120 -4.787 1.00 83.25 87 ARG A CA 1
ATOM 654 C C . ARG A 1 87 ? 17.886 -9.618 -6.093 1.00 83.25 87 ARG A C 1
ATOM 656 O O . ARG A 1 87 ? 17.562 -8.440 -6.190 1.00 83.25 87 ARG A O 1
ATOM 663 N N . GLU A 1 88 ? 17.721 -10.485 -7.084 1.00 82.75 88 GLU A N 1
ATOM 664 C CA . GLU A 1 88 ? 17.117 -10.115 -8.370 1.00 82.75 88 GLU A CA 1
ATOM 665 C C . GLU A 1 88 ? 15.640 -9.765 -8.217 1.00 82.75 88 GLU A C 1
ATOM 667 O O . GLU A 1 88 ? 15.214 -8.726 -8.720 1.00 82.75 88 GLU A O 1
ATOM 672 N N . LYS A 1 89 ? 14.894 -10.550 -7.431 1.00 83.88 89 LYS A N 1
ATOM 673 C CA . LYS A 1 89 ? 13.488 -10.262 -7.106 1.00 83.88 89 LYS A CA 1
ATOM 674 C C . LYS A 1 89 ? 13.333 -8.909 -6.415 1.00 83.88 89 LYS A C 1
ATOM 676 O O . LYS A 1 89 ? 12.449 -8.128 -6.763 1.00 83.88 89 LYS A O 1
ATOM 681 N N . TRP A 1 90 ? 14.227 -8.604 -5.473 1.00 79.44 90 TRP A N 1
ATOM 682 C CA . TRP A 1 90 ? 14.256 -7.315 -4.784 1.00 79.44 90 TRP A CA 1
ATOM 683 C C . TRP A 1 90 ? 14.610 -6.155 -5.723 1.00 79.44 90 TRP A C 1
ATOM 685 O O . TRP A 1 90 ? 13.952 -5.116 -5.714 1.00 79.44 90 TRP A O 1
ATOM 695 N N . ASN A 1 91 ? 15.612 -6.341 -6.584 1.00 80.12 91 ASN A N 1
ATOM 696 C CA . ASN A 1 91 ? 16.002 -5.340 -7.574 1.00 80.12 91 ASN A CA 1
ATOM 697 C C . ASN A 1 91 ? 14.878 -5.058 -8.575 1.00 80.12 91 ASN A C 1
ATOM 699 O O . ASN A 1 91 ? 14.646 -3.898 -8.913 1.00 80.12 91 ASN A O 1
ATOM 703 N N . TRP A 1 92 ? 14.169 -6.097 -9.021 1.00 82.75 92 TRP A N 1
ATOM 704 C CA . TRP A 1 92 ? 13.006 -5.958 -9.889 1.00 82.75 92 TRP A CA 1
ATOM 705 C C . TRP A 1 92 ? 11.910 -5.127 -9.215 1.00 82.75 92 TRP A C 1
ATOM 707 O O . TRP A 1 92 ? 11.402 -4.191 -9.827 1.00 82.75 92 TRP A O 1
ATOM 717 N N . LEU A 1 93 ? 11.611 -5.410 -7.943 1.00 79.75 93 LEU A N 1
ATOM 718 C CA . LEU A 1 93 ? 10.585 -4.696 -7.181 1.00 79.75 93 LEU A CA 1
ATOM 719 C C . LEU A 1 93 ? 10.941 -3.215 -6.962 1.00 79.75 93 LEU A C 1
ATOM 721 O O . LEU A 1 93 ? 10.081 -2.343 -7.011 1.00 79.75 93 LEU A O 1
ATOM 725 N N . LEU A 1 94 ? 12.213 -2.897 -6.717 1.00 78.06 94 LEU A N 1
ATOM 726 C CA . LEU A 1 94 ? 12.638 -1.514 -6.472 1.00 78.06 94 LEU A CA 1
ATOM 727 C C . LEU A 1 94 ? 12.900 -0.717 -7.754 1.00 78.06 94 LEU A C 1
ATOM 729 O O . LEU A 1 94 ? 12.793 0.512 -7.769 1.00 78.06 94 LEU A O 1
ATOM 733 N N . SER A 1 95 ? 13.282 -1.393 -8.833 1.00 72.75 95 SER A N 1
ATOM 734 C CA . SER A 1 95 ? 13.665 -0.758 -10.088 1.00 72.75 95 SER A CA 1
ATOM 735 C C . SER A 1 95 ? 13.257 -1.623 -11.281 1.00 72.75 95 SER A C 1
ATOM 737 O O . SER A 1 95 ? 14.126 -2.152 -11.983 1.00 72.75 95 SER A O 1
ATOM 739 N N . PRO A 1 96 ? 11.948 -1.736 -11.562 1.00 73.88 96 PRO A N 1
ATOM 740 C CA . PRO A 1 96 ? 11.464 -2.546 -12.670 1.00 73.88 96 PRO A CA 1
ATOM 741 C C . PRO A 1 96 ? 11.935 -1.964 -14.005 1.00 73.88 96 PRO A C 1
ATOM 743 O O . PRO A 1 96 ? 11.982 -0.746 -14.194 1.00 73.88 96 PRO A O 1
ATOM 746 N N . ALA A 1 97 ? 12.218 -2.837 -14.972 1.00 67.81 97 ALA A N 1
ATOM 747 C CA . ALA A 1 97 ? 12.575 -2.426 -16.332 1.00 67.81 97 ALA A CA 1
ATOM 748 C C . ALA A 1 97 ? 11.421 -1.695 -17.046 1.00 67.81 97 ALA A C 1
ATOM 750 O O . ALA A 1 97 ? 11.647 -0.834 -17.897 1.00 67.81 97 ALA A O 1
ATOM 751 N N . ARG A 1 98 ? 10.170 -2.021 -16.691 1.00 69.94 98 ARG A N 1
ATOM 752 C CA . ARG A 1 98 ? 8.953 -1.389 -17.220 1.00 69.94 98 ARG A CA 1
ATOM 753 C C . ARG A 1 98 ? 8.052 -0.937 -16.071 1.00 69.94 98 ARG A C 1
ATOM 755 O O . ARG A 1 98 ? 7.096 -1.633 -15.747 1.00 69.94 98 ARG A O 1
ATOM 762 N N . PRO A 1 99 ? 8.348 0.212 -15.447 1.00 68.88 99 PRO A N 1
ATOM 763 C CA . PRO A 1 99 ? 7.501 0.730 -14.387 1.00 68.88 99 PRO A CA 1
ATOM 764 C C . PRO A 1 99 ? 6.121 1.109 -14.931 1.00 68.88 99 PRO A C 1
ATOM 766 O O . PRO A 1 99 ? 6.033 1.817 -15.942 1.00 68.88 99 PRO A O 1
ATOM 769 N N . ASP A 1 100 ? 5.059 0.684 -14.252 1.00 78.50 100 ASP A N 1
ATOM 770 C CA . ASP A 1 100 ? 3.674 1.035 -14.555 1.00 78.50 100 ASP A CA 1
ATOM 771 C C . ASP A 1 100 ? 2.915 1.535 -13.311 1.00 78.50 100 ASP A C 1
ATOM 773 O O . ASP A 1 100 ? 3.469 1.671 -12.217 1.00 78.50 100 ASP A O 1
ATOM 777 N N . GLY A 1 101 ? 1.649 1.909 -13.512 1.00 81.81 101 GLY A N 1
ATOM 778 C CA . GLY A 1 101 ? 0.798 2.448 -12.453 1.00 81.81 101 GLY A CA 1
ATOM 779 C C . GLY A 1 101 ? 0.566 1.463 -11.298 1.00 81.81 101 GLY A C 1
ATOM 780 O O . GLY A 1 101 ? 0.811 1.849 -10.156 1.00 81.81 101 GLY A O 1
ATOM 781 N N . PRO A 1 102 ? 0.109 0.222 -11.558 1.00 86.00 102 PRO A N 1
ATOM 782 C CA . PRO A 1 102 ? -0.092 -0.787 -10.517 1.00 86.00 102 PRO A CA 1
ATOM 783 C C . PRO A 1 102 ? 1.174 -1.091 -9.710 1.00 86.00 102 PRO A C 1
ATOM 785 O O . PRO A 1 102 ? 1.102 -1.140 -8.484 1.00 86.00 102 PRO A O 1
ATOM 788 N N . HIS A 1 103 ? 2.341 -1.193 -10.360 1.00 86.88 103 HIS A N 1
ATOM 789 C CA . HIS A 1 103 ? 3.609 -1.375 -9.656 1.00 86.88 103 HIS A CA 1
ATOM 790 C C . HIS A 1 103 ? 3.894 -0.219 -8.688 1.00 86.88 103 HIS A C 1
ATOM 792 O O . HIS A 1 103 ? 4.200 -0.453 -7.521 1.00 86.88 103 HIS A O 1
ATOM 798 N N . ALA A 1 104 ? 3.753 1.035 -9.142 1.00 84.31 104 ALA A N 1
ATOM 799 C CA . ALA A 1 104 ? 3.950 2.204 -8.281 1.00 84.31 104 ALA A CA 1
ATOM 800 C C . ALA A 1 104 ? 2.997 2.205 -7.074 1.00 84.31 104 ALA A C 1
ATOM 802 O O . ALA A 1 104 ? 3.413 2.559 -5.972 1.00 84.31 104 ALA A O 1
ATOM 803 N N . LEU A 1 105 ? 1.734 1.817 -7.282 1.00 86.56 105 LEU A N 1
ATOM 804 C CA . LEU A 1 105 ? 0.706 1.784 -6.240 1.00 86.56 105 LEU A CA 1
ATOM 805 C C . LEU A 1 105 ? 1.030 0.743 -5.166 1.00 86.56 105 LEU A C 1
ATOM 807 O O . LEU A 1 105 ? 1.045 1.059 -3.980 1.00 86.56 105 LEU A O 1
ATOM 811 N N . PHE A 1 106 ? 1.298 -0.500 -5.565 1.00 88.50 106 PHE A N 1
ATOM 812 C CA . PHE A 1 106 ? 1.582 -1.558 -4.598 1.00 88.50 106 PHE A CA 1
ATOM 813 C C . PHE A 1 106 ? 2.912 -1.332 -3.885 1.00 88.50 106 PHE A C 1
ATOM 815 O O . PHE A 1 106 ? 2.987 -1.515 -2.670 1.00 88.50 106 PHE A O 1
ATOM 822 N N . LEU A 1 107 ? 3.936 -0.857 -4.599 1.00 86.19 107 LEU A N 1
ATOM 823 C CA . LEU A 1 107 ? 5.217 -0.526 -3.988 1.00 86.19 107 LEU A CA 1
ATOM 824 C C . LEU A 1 107 ? 5.076 0.588 -2.942 1.00 86.19 107 LEU A C 1
ATOM 826 O O . LEU A 1 107 ? 5.654 0.480 -1.863 1.00 86.19 107 LEU A O 1
ATOM 830 N N . SER A 1 108 ? 4.295 1.638 -3.218 1.00 84.25 108 SER A N 1
ATOM 831 C CA . SER A 1 108 ? 4.123 2.739 -2.264 1.00 84.25 108 SER A CA 1
ATOM 832 C C . SER A 1 108 ? 3.428 2.293 -0.980 1.00 84.25 108 SER A C 1
ATOM 834 O O . SER A 1 108 ? 3.828 2.699 0.111 1.00 84.25 108 SER A O 1
ATOM 836 N N . VAL A 1 109 ? 2.419 1.428 -1.101 1.00 85.19 109 VAL A N 1
ATOM 837 C CA . VAL A 1 109 ? 1.681 0.886 0.040 1.00 85.19 109 VAL A CA 1
ATOM 838 C C . VAL A 1 109 ? 2.569 -0.052 0.859 1.00 85.19 109 VAL A C 1
ATOM 840 O O . VAL A 1 109 ? 2.596 0.062 2.083 1.00 85.19 109 VAL A O 1
ATOM 843 N N . LEU A 1 110 ? 3.358 -0.916 0.212 1.00 86.25 110 LEU A N 1
ATOM 844 C CA . LEU A 1 110 ? 4.310 -1.798 0.897 1.00 86.25 110 LEU A CA 1
ATOM 845 C C . LEU A 1 110 ? 5.398 -1.016 1.640 1.00 86.25 110 LEU A C 1
ATOM 847 O O . LEU A 1 110 ? 5.672 -1.312 2.802 1.00 86.25 110 LEU A O 1
ATOM 851 N N . ILE A 1 111 ? 5.979 0.007 1.004 1.00 82.69 111 ILE A N 1
ATOM 852 C CA . ILE A 1 111 ? 6.941 0.911 1.652 1.00 82.69 111 ILE A CA 1
ATOM 853 C C . ILE A 1 111 ? 6.283 1.611 2.841 1.00 82.69 111 ILE A C 1
ATOM 855 O O . ILE A 1 111 ? 6.889 1.700 3.906 1.00 82.69 111 ILE A O 1
ATOM 859 N N . GLY A 1 112 ? 5.038 2.063 2.687 1.00 79.31 112 GLY A N 1
ATOM 860 C CA . GLY A 1 112 ? 4.264 2.645 3.775 1.00 79.31 112 GLY A CA 1
ATOM 861 C C . GLY A 1 112 ? 4.116 1.685 4.954 1.00 79.31 112 GLY A C 1
ATOM 862 O O . GLY A 1 112 ? 4.482 2.039 6.071 1.00 79.31 112 GLY A O 1
ATOM 863 N N . HIS A 1 113 ? 3.641 0.457 4.718 1.00 80.38 113 HIS A N 1
ATOM 864 C CA . HIS A 1 113 ? 3.518 -0.568 5.761 1.00 80.38 113 HIS A CA 1
ATOM 865 C C . HIS A 1 113 ? 4.855 -0.869 6.444 1.00 80.38 113 HIS A C 1
ATOM 867 O O . HIS A 1 113 ? 4.909 -0.901 7.671 1.00 80.38 113 HIS A O 1
ATOM 873 N N . ALA A 1 114 ? 5.936 -1.043 5.680 1.00 80.38 114 ALA A N 1
ATOM 874 C CA . ALA A 1 114 ? 7.262 -1.299 6.236 1.00 80.38 114 ALA A CA 1
ATOM 875 C C . ALA A 1 114 ? 7.767 -0.115 7.079 1.00 80.38 114 ALA A C 1
ATOM 877 O O . ALA A 1 114 ? 8.244 -0.310 8.195 1.00 80.38 114 ALA A O 1
ATOM 878 N N . GLY A 1 115 ? 7.610 1.116 6.584 1.00 75.06 115 GLY A N 1
ATOM 879 C CA . GLY A 1 115 ? 8.002 2.331 7.295 1.00 75.06 115 GLY A CA 1
ATOM 880 C C . GLY A 1 115 ? 7.238 2.512 8.605 1.00 75.06 115 GLY A C 1
ATOM 881 O O . GLY A 1 115 ? 7.849 2.756 9.643 1.00 75.06 115 GLY A O 1
ATOM 882 N N . PHE A 1 116 ? 5.916 2.323 8.590 1.00 73.88 116 PHE A N 1
ATOM 883 C CA . PHE A 1 116 ? 5.104 2.380 9.805 1.00 73.88 116 PHE A CA 1
ATOM 884 C C . PHE A 1 116 ? 5.423 1.246 10.781 1.00 73.88 116 PHE A C 1
ATOM 886 O O . PHE A 1 116 ? 5.485 1.501 11.981 1.00 73.88 116 PHE A O 1
ATOM 893 N N . ALA A 1 117 ? 5.666 0.025 10.296 1.00 76.06 117 ALA A N 1
ATOM 894 C CA . ALA A 1 117 ? 6.062 -1.096 11.145 1.00 76.06 117 ALA A CA 1
ATOM 895 C C . ALA A 1 117 ? 7.395 -0.820 11.854 1.00 76.06 117 ALA A C 1
ATOM 897 O O . ALA A 1 117 ? 7.506 -1.061 13.052 1.00 76.06 117 ALA A O 1
ATOM 898 N N . VAL A 1 118 ? 8.376 -0.245 11.149 1.00 77.94 118 VAL A N 1
ATOM 899 C CA . VAL A 1 118 ? 9.650 0.173 11.751 1.00 77.94 118 VAL A CA 1
ATOM 900 C C . VAL A 1 118 ? 9.433 1.301 12.759 1.00 77.94 118 VAL A C 1
ATOM 902 O O . VAL A 1 118 ? 9.934 1.207 13.874 1.00 77.94 118 VAL A O 1
ATOM 905 N N . LEU A 1 119 ? 8.657 2.339 12.427 1.00 70.38 119 LEU A N 1
ATOM 906 C CA . LEU A 1 119 ? 8.374 3.436 13.365 1.00 70.38 119 LEU A CA 1
ATOM 907 C C . LEU A 1 119 ? 7.626 2.964 14.618 1.00 70.38 119 LEU A C 1
ATOM 909 O O . LEU A 1 119 ? 7.872 3.473 15.712 1.00 70.38 119 LEU A O 1
ATOM 913 N N . ALA A 1 120 ? 6.732 1.989 14.473 1.00 73.62 120 ALA A N 1
ATOM 914 C CA . ALA A 1 120 ? 5.976 1.414 15.577 1.00 73.62 120 ALA A CA 1
ATOM 915 C C . ALA A 1 120 ? 6.870 0.719 16.620 1.00 73.62 120 ALA A C 1
ATOM 917 O O . ALA A 1 120 ? 6.455 0.617 17.773 1.00 73.62 120 ALA A O 1
ATOM 918 N N . LEU A 1 121 ? 8.098 0.311 16.262 1.00 78.81 121 LEU A N 1
ATOM 919 C CA . LEU A 1 121 ? 9.080 -0.217 17.220 1.00 78.81 121 LEU A CA 1
ATOM 920 C C . LEU A 1 121 ? 9.581 0.849 18.208 1.00 78.81 121 LEU A C 1
ATOM 922 O O . LEU A 1 121 ? 10.002 0.508 19.308 1.00 78.81 121 LEU A O 1
ATOM 926 N N . TRP A 1 122 ? 9.527 2.129 17.828 1.00 74.44 122 TRP A N 1
ATOM 927 C CA . TRP A 1 122 ? 10.122 3.235 18.589 1.00 74.44 122 TRP A CA 1
ATOM 928 C C . TRP A 1 122 ? 9.085 4.217 19.143 1.00 74.44 122 TRP A C 1
ATOM 930 O O . TRP A 1 122 ? 9.378 4.956 20.079 1.00 74.44 122 TRP A O 1
ATOM 940 N N . ALA A 1 123 ? 7.868 4.242 18.588 1.00 72.12 123 ALA A N 1
ATOM 941 C CA . ALA A 1 123 ? 6.842 5.208 18.961 1.00 72.12 123 ALA A CA 1
ATOM 942 C C . ALA A 1 123 ? 5.445 4.574 19.038 1.00 72.12 123 ALA A C 1
ATOM 944 O O . ALA A 1 123 ? 4.813 4.262 18.028 1.00 72.12 123 ALA A O 1
ATOM 945 N N . ARG A 1 124 ? 4.892 4.493 20.254 1.00 69.88 124 ARG A N 1
ATOM 946 C CA . ARG A 1 124 ? 3.494 4.088 20.494 1.00 69.88 124 ARG A CA 1
ATOM 947 C C . ARG A 1 124 ? 2.466 4.938 19.716 1.00 69.88 124 ARG A C 1
ATOM 949 O O . ARG A 1 124 ? 1.504 4.358 19.213 1.00 69.88 124 ARG A O 1
ATOM 956 N N . PRO A 1 125 ? 2.657 6.262 19.522 1.00 66.12 125 PRO A N 1
ATOM 957 C CA . PRO A 1 125 ? 1.806 7.051 18.627 1.00 66.12 125 PRO A CA 1
ATOM 958 C C . PRO A 1 125 ? 1.860 6.591 17.164 1.00 66.12 125 PRO A C 1
ATOM 960 O O . PRO A 1 125 ? 0.838 6.620 16.485 1.00 66.12 125 PRO A O 1
ATOM 963 N N . ALA A 1 126 ? 3.013 6.109 16.685 1.00 63.78 126 ALA A N 1
ATOM 964 C CA . ALA A 1 126 ? 3.151 5.577 15.330 1.00 63.78 126 ALA A CA 1
ATOM 965 C C . ALA A 1 126 ? 2.452 4.217 15.158 1.00 63.78 126 ALA A C 1
ATOM 967 O O . ALA A 1 126 ? 1.905 3.934 14.095 1.00 63.78 126 ALA A O 1
ATOM 968 N N . LEU A 1 127 ? 2.392 3.402 16.216 1.00 66.94 127 LEU A N 1
ATOM 969 C CA . LEU A 1 127 ? 1.574 2.187 16.228 1.00 66.94 127 LEU A CA 1
ATOM 970 C C . LEU A 1 127 ? 0.075 2.518 16.146 1.00 66.94 127 LEU A C 1
ATOM 972 O O . LEU A 1 127 ? -0.653 1.907 15.370 1.00 66.94 127 LEU A O 1
ATOM 976 N N . LEU A 1 128 ? -0.399 3.508 16.908 1.00 63.62 128 LEU A N 1
ATOM 977 C CA . LEU A 1 128 ? -1.804 3.933 16.859 1.00 63.62 128 LEU A CA 1
ATOM 978 C C . LEU A 1 128 ? -2.167 4.560 15.506 1.00 63.62 128 LEU A C 1
ATOM 980 O O . LEU A 1 128 ? -3.233 4.283 14.963 1.00 63.62 128 LEU A O 1
ATOM 984 N N . ALA A 1 129 ? -1.253 5.340 14.936 1.00 61.72 129 ALA A N 1
ATOM 985 C CA . ALA A 1 129 ? -1.332 5.862 13.580 1.00 61.72 129 ALA A CA 1
ATOM 986 C C . ALA A 1 129 ? -1.477 4.762 12.523 1.00 61.72 129 ALA A C 1
ATOM 988 O O . ALA A 1 129 ? -2.364 4.822 11.674 1.00 61.72 129 ALA A O 1
ATOM 989 N N . TYR A 1 130 ? -0.617 3.748 12.598 1.00 64.31 130 TYR A N 1
ATOM 990 C CA . TYR A 1 130 ? -0.648 2.596 11.707 1.00 64.31 130 TYR A CA 1
ATOM 991 C C . TYR A 1 130 ? -1.965 1.821 11.812 1.00 64.31 130 TYR A C 1
ATOM 993 O O . TYR A 1 130 ? -2.519 1.388 10.804 1.00 64.31 130 TYR A O 1
ATOM 1001 N N . LEU A 1 131 ? -2.477 1.665 13.035 1.00 63.34 131 LEU A N 1
ATOM 1002 C CA . LEU A 1 131 ? -3.670 0.873 13.298 1.00 63.34 131 LEU A CA 1
ATOM 1003 C C . LEU A 1 131 ? -4.971 1.606 12.965 1.00 63.34 131 LEU A C 1
ATOM 1005 O O . LEU A 1 131 ? -5.894 0.939 12.514 1.00 63.34 131 LEU A O 1
ATOM 1009 N N . TYR A 1 132 ? -5.069 2.926 13.165 1.00 58.66 132 TYR A N 1
ATOM 1010 C CA . TYR A 1 132 ? -6.360 3.636 13.180 1.00 58.66 132 TYR A CA 1
ATOM 1011 C C . TYR A 1 132 ? -6.498 4.807 12.197 1.00 58.66 132 TYR A C 1
ATOM 1013 O O . TYR A 1 132 ? -7.566 5.421 12.158 1.00 58.66 132 TYR A O 1
ATOM 1021 N N . ALA A 1 133 ? -5.473 5.167 11.417 1.00 60.25 133 ALA A N 1
ATOM 1022 C CA . ALA A 1 133 ? -5.470 6.483 10.780 1.00 60.25 133 ALA A CA 1
ATOM 1023 C C . ALA A 1 133 ? -5.704 6.496 9.252 1.00 60.25 133 ALA A C 1
ATOM 1025 O O . ALA A 1 133 ? -4.945 5.888 8.489 1.00 60.25 133 ALA A O 1
ATOM 1026 N N . PRO A 1 134 ? -6.644 7.338 8.769 1.00 57.25 134 PRO A N 1
ATOM 1027 C CA . PRO A 1 134 ? -6.756 7.715 7.360 1.00 57.25 134 PRO A CA 1
ATOM 1028 C C . PRO A 1 134 ? -5.463 8.303 6.771 1.00 57.25 134 PRO A C 1
ATOM 1030 O O . PRO A 1 134 ? -5.182 8.170 5.579 1.00 57.25 134 PRO A O 1
ATOM 1033 N N . SER A 1 135 ? -4.648 8.937 7.615 1.00 57.31 135 SER A N 1
ATOM 1034 C CA . SER A 1 135 ? -3.400 9.594 7.228 1.00 57.31 135 SER A CA 1
ATOM 1035 C C . SER A 1 135 ? -2.308 8.621 6.785 1.00 57.31 135 SER A C 1
ATOM 1037 O O . SER A 1 135 ? -1.527 8.982 5.908 1.00 57.31 135 SER A O 1
ATOM 1039 N N . ALA A 1 136 ? -2.286 7.377 7.282 1.00 66.50 136 ALA A N 1
ATOM 1040 C CA . ALA A 1 136 ? -1.369 6.354 6.771 1.00 66.50 136 ALA A CA 1
ATOM 1041 C C . ALA A 1 136 ? -1.639 6.060 5.284 1.00 66.50 136 ALA A C 1
ATOM 1043 O O . ALA A 1 136 ? -0.712 5.954 4.480 1.00 66.50 136 ALA A O 1
ATOM 1044 N N . THR A 1 137 ? -2.918 6.038 4.896 1.00 67.00 137 THR A N 1
ATOM 1045 C CA . THR A 1 137 ? -3.340 5.841 3.502 1.00 67.00 137 THR A CA 1
ATOM 1046 C C . THR A 1 137 ? -2.983 7.046 2.630 1.00 67.00 137 THR A C 1
ATOM 1048 O O . THR A 1 137 ? -2.428 6.874 1.546 1.00 67.00 137 THR A O 1
ATOM 1051 N N . ALA A 1 138 ? -3.242 8.267 3.111 1.00 65.69 138 ALA A N 1
ATOM 1052 C CA . ALA A 1 138 ? -2.887 9.497 2.397 1.00 65.69 138 ALA A CA 1
ATOM 1053 C C . ALA A 1 138 ? -1.372 9.601 2.144 1.00 65.69 138 ALA A C 1
ATOM 1055 O O . ALA A 1 138 ? -0.939 9.990 1.060 1.00 65.69 138 ALA A O 1
ATOM 1056 N N . LEU A 1 139 ? -0.561 9.184 3.117 1.00 68.69 139 LEU A N 1
ATOM 1057 C CA . LEU A 1 139 ? 0.893 9.201 3.025 1.00 68.69 139 LEU A CA 1
ATOM 1058 C C . LEU A 1 139 ? 1.430 8.154 2.034 1.00 68.69 139 LEU A C 1
ATOM 1060 O O . LEU A 1 139 ? 2.322 8.455 1.241 1.00 68.69 139 LEU A O 1
ATOM 1064 N N . CYS A 1 140 ? 0.828 6.960 1.990 1.00 72.56 140 CYS A N 1
ATOM 1065 C CA . CYS A 1 140 ? 1.110 5.967 0.944 1.00 72.56 140 CYS A CA 1
ATOM 1066 C C . CYS A 1 140 ? 0.758 6.486 -0.457 1.00 72.56 140 CYS A C 1
ATOM 1068 O O . CYS A 1 140 ? 1.427 6.143 -1.434 1.00 72.56 140 CYS A O 1
ATOM 1070 N N . PHE A 1 141 ? -0.267 7.333 -0.562 1.00 71.00 141 PHE A N 1
ATOM 1071 C CA . PHE A 1 141 ? -0.671 7.953 -1.822 1.00 71.00 141 PHE A CA 1
ATOM 1072 C C . PHE A 1 141 ? 0.252 9.090 -2.257 1.00 71.00 141 PHE A C 1
ATOM 1074 O O . PHE A 1 141 ? 0.573 9.209 -3.438 1.00 71.00 141 PHE A O 1
ATOM 1081 N N . LEU A 1 142 ? 0.756 9.884 -1.312 1.00 71.88 142 LEU A N 1
ATOM 1082 C CA . LEU A 1 142 ? 1.835 10.825 -1.601 1.00 71.88 142 LEU A CA 1
ATOM 1083 C C . LEU A 1 142 ? 3.051 10.076 -2.170 1.00 71.88 142 LEU A C 1
ATOM 1085 O O . LEU A 1 142 ? 3.589 10.459 -3.205 1.00 71.88 142 LEU A O 1
ATOM 1089 N N . CYS A 1 143 ? 3.418 8.948 -1.559 1.00 74.31 143 CYS A N 1
ATOM 1090 C CA . CYS A 1 143 ? 4.510 8.100 -2.041 1.00 74.31 143 CYS A CA 1
ATOM 1091 C C . CYS A 1 143 ? 4.224 7.494 -3.414 1.00 74.31 143 CYS A C 1
ATOM 1093 O O . CYS A 1 143 ? 5.122 7.425 -4.247 1.00 74.31 143 CYS A O 1
ATOM 1095 N N . TYR A 1 144 ? 2.975 7.107 -3.682 1.00 77.94 144 TYR A N 1
ATOM 1096 C CA . TYR A 1 144 ? 2.552 6.650 -5.003 1.00 77.94 144 TYR A CA 1
ATOM 1097 C C . TYR A 1 144 ? 2.846 7.705 -6.076 1.00 77.94 144 TYR A C 1
ATOM 1099 O O . TYR A 1 144 ? 3.508 7.399 -7.069 1.00 77.94 144 TYR A O 1
ATOM 1107 N N . PHE A 1 145 ? 2.419 8.955 -5.864 1.00 72.44 145 PHE A N 1
ATOM 1108 C CA . PHE A 1 145 ? 2.651 10.034 -6.827 1.00 72.44 145 PHE A CA 1
ATOM 1109 C C . PHE A 1 145 ? 4.133 10.369 -6.995 1.00 72.44 145 PHE A C 1
ATOM 1111 O O . PHE A 1 145 ? 4.575 10.619 -8.117 1.00 72.44 145 PHE A O 1
ATOM 1118 N N . LEU A 1 146 ? 4.917 10.327 -5.915 1.00 73.44 146 LEU A N 1
ATOM 1119 C CA . LEU A 1 146 ? 6.364 10.523 -5.985 1.00 73.44 146 LEU A CA 1
ATOM 1120 C C . LEU A 1 146 ? 7.035 9.407 -6.801 1.00 73.44 146 LEU A C 1
ATOM 1122 O O . LEU A 1 146 ? 7.794 9.697 -7.726 1.00 73.44 146 LEU A O 1
ATOM 1126 N N . ILE A 1 147 ? 6.715 8.137 -6.535 1.00 75.50 147 ILE A N 1
ATOM 1127 C CA . ILE A 1 147 ? 7.237 6.987 -7.291 1.00 75.50 147 ILE A CA 1
ATOM 1128 C C . ILE A 1 147 ? 6.835 7.085 -8.769 1.00 75.50 147 ILE A C 1
ATOM 1130 O O . ILE A 1 147 ? 7.680 6.919 -9.653 1.00 75.50 147 ILE A O 1
ATOM 1134 N N . LEU A 1 148 ? 5.576 7.431 -9.053 1.00 76.06 148 LEU A N 1
ATOM 1135 C CA . LEU A 1 148 ? 5.076 7.614 -10.414 1.00 76.06 148 LEU A CA 1
ATOM 1136 C C . LEU A 1 148 ? 5.797 8.762 -11.140 1.00 76.06 148 LEU A C 1
ATOM 1138 O O . LEU A 1 148 ? 6.221 8.591 -12.285 1.00 76.06 148 LEU A O 1
ATOM 1142 N N . GLY A 1 149 ? 6.003 9.902 -10.474 1.00 71.56 149 GLY A N 1
ATOM 1143 C CA . GLY A 1 149 ? 6.789 11.026 -10.992 1.00 71.56 149 GLY A CA 1
ATOM 1144 C C . GLY A 1 149 ? 8.253 10.649 -11.244 1.00 71.56 149 GLY A C 1
ATOM 1145 O O . GLY A 1 149 ? 8.848 11.051 -12.250 1.00 71.56 149 GLY A O 1
ATOM 1146 N N . GLY A 1 150 ? 8.821 9.790 -10.395 1.00 73.56 150 GLY A N 1
ATOM 1147 C CA . GLY A 1 150 ? 10.144 9.210 -10.592 1.00 73.56 150 GLY A CA 1
ATOM 1148 C C . GLY A 1 150 ? 10.224 8.314 -11.831 1.00 73.56 150 GLY A C 1
ATOM 1149 O O . GLY A 1 150 ? 11.181 8.413 -12.604 1.00 73.56 150 GLY A O 1
ATOM 1150 N N . TYR A 1 151 ? 9.208 7.483 -12.070 1.00 78.06 151 TYR A N 1
ATOM 1151 C CA . TYR A 1 151 ? 9.107 6.646 -13.268 1.00 78.06 151 TYR A CA 1
ATOM 1152 C C . TYR A 1 151 ? 8.955 7.467 -14.546 1.00 78.06 151 TYR A C 1
ATOM 1154 O O . TYR A 1 151 ? 9.652 7.203 -15.528 1.00 78.06 151 TYR A O 1
ATOM 1162 N N . GLN A 1 152 ? 8.102 8.492 -14.529 1.00 74.31 152 GLN A N 1
ATOM 1163 C CA . GLN A 1 152 ? 7.935 9.413 -15.654 1.00 74.31 152 GLN A CA 1
ATOM 1164 C C . GLN A 1 152 ? 9.237 10.166 -15.953 1.00 74.31 152 GLN A C 1
ATOM 1166 O O . GLN A 1 152 ? 9.668 10.222 -17.103 1.00 74.31 152 GLN A O 1
ATOM 1171 N N . SER A 1 153 ? 9.932 10.648 -14.920 1.00 71.75 153 SER A N 1
ATOM 1172 C CA . SER A 1 153 ? 11.226 11.322 -15.075 1.00 71.75 153 SER A CA 1
ATOM 1173 C C . SER A 1 153 ? 12.267 10.427 -15.755 1.00 71.75 153 SER A C 1
ATOM 1175 O O . SER A 1 153 ? 12.930 10.872 -16.691 1.00 71.75 153 SER A O 1
ATOM 1177 N N . ARG A 1 154 ? 12.369 9.149 -15.353 1.00 70.50 154 ARG A N 1
ATOM 1178 C CA . ARG A 1 154 ? 13.283 8.181 -15.991 1.00 70.50 154 ARG A 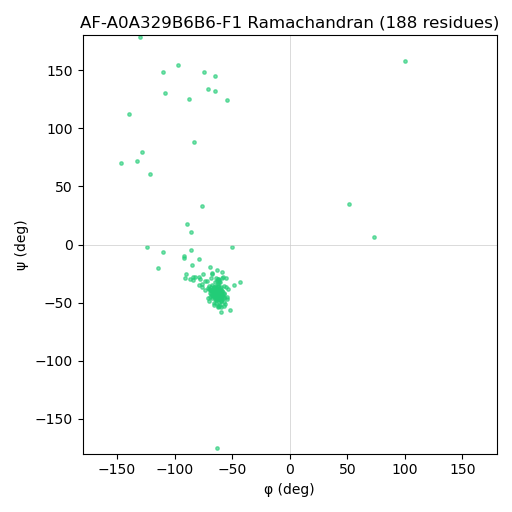CA 1
ATOM 1179 C C . ARG A 1 154 ? 12.938 7.934 -17.461 1.00 70.50 154 ARG A C 1
ATOM 1181 O O . ARG A 1 154 ? 13.848 7.884 -18.282 1.00 70.50 154 ARG A O 1
ATOM 1188 N N . ARG A 1 155 ? 11.649 7.817 -17.806 1.00 70.50 155 ARG A N 1
ATOM 1189 C CA . ARG A 1 155 ? 11.203 7.648 -19.204 1.00 70.50 155 ARG A CA 1
ATOM 1190 C C . ARG A 1 155 ? 11.582 8.836 -20.092 1.00 70.50 155 ARG A C 1
ATOM 1192 O O . ARG A 1 155 ? 11.863 8.637 -21.265 1.00 70.50 155 ARG A O 1
ATOM 1199 N N . HIS A 1 156 ? 11.648 10.041 -19.529 1.00 70.50 156 HIS A N 1
ATOM 1200 C CA . HIS A 1 156 ? 12.104 11.252 -20.221 1.00 70.50 156 HIS A CA 1
ATOM 1201 C C . HIS A 1 156 ? 13.624 11.492 -20.115 1.00 70.50 156 HIS A C 1
ATOM 1203 O O . HIS A 1 156 ? 14.083 12.615 -20.308 1.00 70.50 156 HIS A O 1
ATOM 1209 N N . GLY A 1 157 ? 14.419 10.473 -19.763 1.00 65.31 157 GLY A N 1
ATOM 1210 C CA . GLY A 1 157 ? 15.882 10.573 -19.681 1.00 65.31 157 GLY A CA 1
ATOM 1211 C C . GLY A 1 157 ? 16.414 11.378 -18.486 1.00 65.31 157 GLY A C 1
ATOM 1212 O O . GLY A 1 157 ? 17.620 11.592 -18.375 1.00 65.31 157 GLY A O 1
ATOM 1213 N N . ARG A 1 158 ? 15.550 11.810 -17.556 1.00 59.69 158 ARG A N 1
ATOM 1214 C CA . ARG A 1 158 ? 15.943 12.568 -16.358 1.00 59.69 158 ARG A CA 1
ATOM 1215 C C . ARG A 1 158 ? 16.304 11.615 -15.211 1.00 59.69 158 ARG A C 1
ATOM 1217 O O . ARG A 1 158 ? 15.483 10.809 -14.773 1.00 59.69 158 ARG A O 1
ATOM 1224 N N . ARG A 1 159 ? 17.508 11.753 -14.636 1.00 58.69 159 ARG A N 1
ATOM 1225 C CA . ARG A 1 159 ? 18.010 10.946 -13.494 1.00 58.69 159 ARG A CA 1
ATOM 1226 C C . ARG A 1 159 ? 17.421 11.345 -12.127 1.00 58.69 159 ARG A C 1
ATOM 1228 O O . ARG A 1 159 ? 18.085 11.239 -11.105 1.00 58.69 159 ARG A O 1
ATOM 1235 N N . LEU A 1 160 ? 16.167 11.791 -12.082 1.00 57.03 160 LEU A N 1
ATOM 1236 C CA . LEU A 1 160 ? 15.521 12.255 -10.845 1.00 57.03 160 LEU A CA 1
ATOM 1237 C C . LEU A 1 160 ? 14.767 11.144 -10.099 1.00 57.03 160 LEU A C 1
ATOM 1239 O O . LEU A 1 160 ? 14.398 11.318 -8.944 1.00 57.03 160 LEU A O 1
ATOM 1243 N N . GLY A 1 161 ? 14.558 9.975 -10.716 1.00 50.56 161 GLY A N 1
ATOM 1244 C CA . GLY A 1 161 ? 13.710 8.927 -10.136 1.00 50.56 161 GLY A CA 1
ATOM 1245 C C . GLY A 1 161 ? 14.196 8.351 -8.801 1.00 50.56 161 GLY A C 1
ATOM 1246 O O . GLY A 1 161 ? 13.370 7.956 -7.990 1.00 50.56 161 GLY A O 1
ATOM 1247 N N . GLY A 1 162 ? 15.509 8.326 -8.545 1.00 49.06 162 GLY A N 1
ATOM 1248 C CA . GLY A 1 162 ? 16.046 7.954 -7.228 1.00 49.06 162 GLY A CA 1
ATOM 1249 C C . GLY A 1 162 ? 15.736 8.998 -6.152 1.00 49.06 162 GLY A C 1
ATOM 1250 O O . GLY A 1 162 ? 15.384 8.633 -5.040 1.00 49.06 162 GLY A O 1
ATOM 1251 N N . LEU A 1 163 ? 15.762 10.287 -6.508 1.00 57.34 163 LEU A N 1
ATOM 1252 C CA . LEU A 1 163 ? 15.475 11.403 -5.603 1.00 57.34 163 LEU A CA 1
ATOM 1253 C C . LEU A 1 163 ? 14.016 11.382 -5.123 1.00 57.34 163 LEU A C 1
ATOM 1255 O O . LEU A 1 163 ? 13.757 11.605 -3.949 1.00 57.34 163 LEU A O 1
ATOM 1259 N N . PHE A 1 164 ? 13.072 11.031 -6.000 1.00 56.56 164 PHE A N 1
ATOM 1260 C CA . PHE A 1 164 ? 11.655 10.884 -5.645 1.00 56.56 164 PHE A CA 1
ATOM 1261 C C . PHE A 1 164 ? 11.378 9.692 -4.715 1.00 56.56 164 PHE A C 1
ATOM 1263 O O . PHE A 1 164 ? 10.582 9.811 -3.781 1.00 56.56 164 PHE A O 1
ATOM 1270 N N . VAL A 1 165 ? 12.052 8.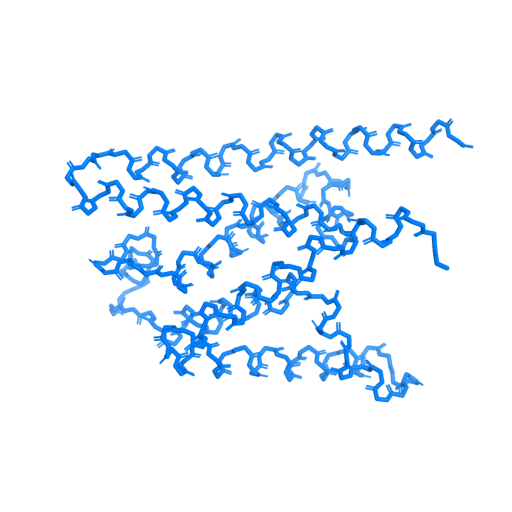556 -4.928 1.00 54.22 165 VAL A N 1
ATOM 1271 C CA . VAL A 1 165 ? 11.958 7.390 -4.030 1.00 54.22 165 VAL A CA 1
ATOM 1272 C C . VAL A 1 165 ? 12.587 7.715 -2.673 1.00 54.22 165 VAL A C 1
ATOM 1274 O O . VAL A 1 165 ? 11.968 7.469 -1.641 1.00 54.22 165 VAL A O 1
ATOM 1277 N N . SER A 1 166 ? 13.759 8.354 -2.660 1.00 52.34 166 SER A N 1
ATOM 1278 C CA . SER A 1 166 ? 14.412 8.804 -1.427 1.00 52.34 166 SER A CA 1
ATOM 1279 C C . SER A 1 166 ? 13.582 9.845 -0.675 1.00 52.34 166 SER A C 1
ATOM 1281 O O . SER A 1 166 ? 13.455 9.740 0.536 1.00 52.34 166 SER A O 1
ATOM 1283 N N . LEU A 1 167 ? 12.949 10.802 -1.366 1.00 60.31 167 LEU A N 1
ATOM 1284 C CA . LEU A 1 167 ? 12.019 11.763 -0.758 1.00 60.31 167 LEU A CA 1
ATOM 1285 C C . LEU A 1 167 ? 10.787 11.073 -0.174 1.00 60.31 167 LEU A C 1
ATOM 1287 O O . LEU A 1 167 ? 10.343 11.451 0.901 1.00 60.31 167 LEU A O 1
ATOM 1291 N N . SER A 1 168 ? 10.268 10.036 -0.835 1.00 57.16 168 SER A N 1
ATOM 1292 C CA . SER A 1 168 ? 9.158 9.242 -0.294 1.00 57.16 168 SER A CA 1
ATOM 1293 C C . SER A 1 168 ? 9.559 8.617 1.043 1.00 57.16 168 SER A C 1
ATOM 1295 O O . SER A 1 168 ? 8.860 8.792 2.032 1.00 57.16 168 SER A O 1
ATOM 1297 N N . ILE A 1 169 ? 10.734 7.981 1.096 1.00 55.16 169 ILE A N 1
ATOM 1298 C CA . ILE A 1 169 ? 11.277 7.341 2.304 1.00 55.16 169 ILE A CA 1
ATOM 1299 C C . ILE A 1 169 ? 11.613 8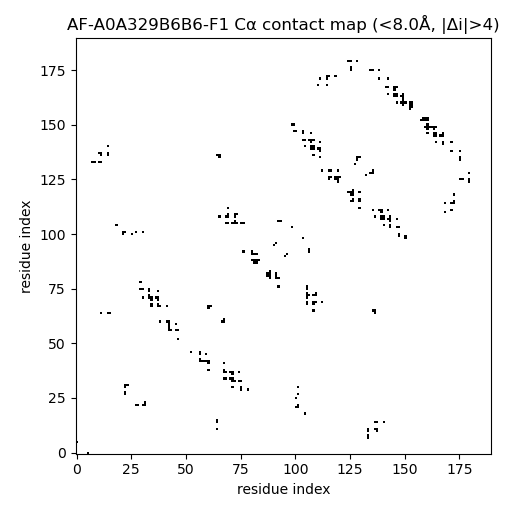.367 3.400 1.00 55.16 169 ILE A C 1
ATOM 1301 O O . ILE A 1 169 ? 11.417 8.080 4.576 1.00 55.16 169 ILE A O 1
ATOM 1305 N N . LEU A 1 170 ? 12.101 9.558 3.035 1.00 52.62 170 LEU A N 1
ATOM 1306 C CA . LEU A 1 170 ? 12.565 10.575 3.985 1.00 52.62 170 LEU A CA 1
ATOM 1307 C C . LEU A 1 170 ? 11.433 11.458 4.533 1.00 52.62 170 LEU A C 1
ATOM 1309 O O . LEU A 1 170 ? 11.523 11.923 5.663 1.00 52.62 170 LEU A O 1
ATOM 1313 N N . VAL A 1 171 ? 10.375 11.701 3.752 1.00 55.62 171 VAL A N 1
ATOM 1314 C CA . VAL A 1 171 ? 9.239 12.560 4.139 1.00 55.62 171 VAL A CA 1
ATOM 1315 C C . VAL A 1 171 ? 8.174 11.775 4.911 1.00 55.62 171 VAL A C 1
ATOM 1317 O O . VAL A 1 171 ? 7.526 12.345 5.787 1.00 55.62 171 VAL A O 1
ATOM 1320 N N . LEU A 1 172 ? 8.026 10.468 4.652 1.00 55.75 172 LEU A N 1
ATOM 1321 C CA . LEU A 1 172 ? 7.077 9.575 5.338 1.00 55.75 172 LEU A CA 1
ATOM 1322 C C . LEU A 1 172 ? 7.207 9.646 6.879 1.00 55.75 172 LEU A C 1
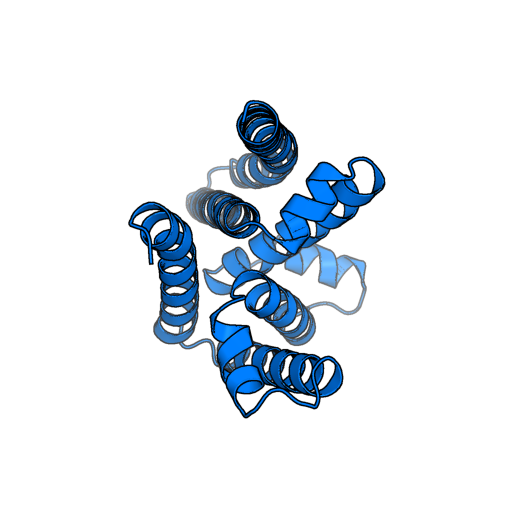ATOM 1324 O O . LEU A 1 172 ? 6.218 9.964 7.542 1.00 55.75 172 LEU A O 1
ATOM 1328 N N . PRO A 1 173 ? 8.391 9.405 7.478 1.00 54.62 173 PRO A N 1
ATOM 1329 C CA . PRO A 1 173 ? 8.531 9.374 8.933 1.00 54.62 173 PRO A CA 1
ATOM 1330 C C . PRO A 1 173 ? 8.279 10.727 9.617 1.00 54.62 173 PRO A C 1
ATOM 1332 O O . PRO A 1 173 ? 7.461 10.767 10.537 1.00 54.62 173 PRO A O 1
ATOM 1335 N N . PRO A 1 174 ? 8.891 11.852 9.187 1.00 55.56 174 PRO A N 1
ATOM 1336 C CA . PRO A 1 174 ? 8.683 13.147 9.831 1.00 55.56 174 PRO A CA 1
ATOM 1337 C C . PRO A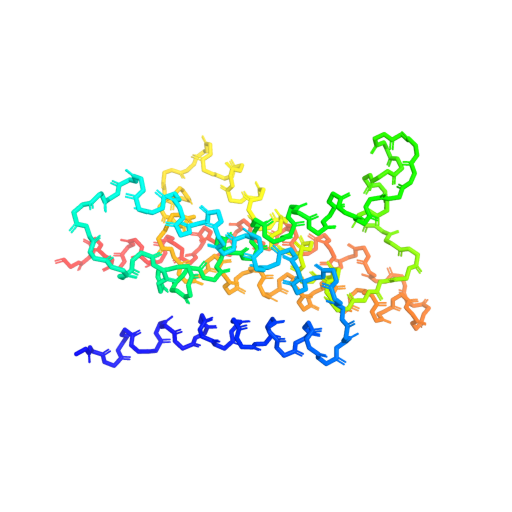 1 174 ? 7.270 13.693 9.622 1.00 55.56 174 PRO A C 1
ATOM 1339 O O . PRO A 1 174 ? 6.694 14.233 10.561 1.00 55.56 174 PRO A O 1
ATOM 1342 N N . ALA A 1 175 ? 6.679 13.530 8.431 1.00 55.28 175 ALA A N 1
ATOM 1343 C CA . ALA A 1 175 ? 5.322 14.013 8.167 1.00 55.28 175 ALA A CA 1
ATOM 1344 C C . ALA A 1 175 ? 4.280 13.240 8.987 1.00 55.28 175 ALA A C 1
ATOM 1346 O O . ALA A 1 175 ? 3.354 13.849 9.523 1.00 55.28 175 ALA A O 1
ATOM 1347 N N . ALA A 1 176 ? 4.463 11.923 9.151 1.00 54.09 176 ALA A N 1
ATOM 1348 C CA . ALA A 1 176 ? 3.662 11.133 10.077 1.00 54.09 176 ALA A CA 1
ATOM 1349 C C . ALA A 1 176 ? 3.843 11.646 11.516 1.00 54.09 176 ALA A C 1
ATOM 1351 O O . ALA A 1 176 ? 2.860 11.988 12.168 1.00 54.09 176 ALA A O 1
ATOM 1352 N N . ILE A 1 177 ? 5.080 11.785 12.002 1.00 55.41 177 ILE A N 1
ATOM 1353 C CA . ILE A 1 177 ? 5.359 12.237 13.375 1.00 55.41 177 ILE A CA 1
ATOM 1354 C C . ILE A 1 177 ? 4.769 13.626 13.658 1.00 55.41 177 ILE A C 1
ATOM 1356 O O . ILE A 1 177 ? 4.148 13.807 14.703 1.00 55.41 177 ILE A O 1
ATOM 1360 N N . VAL A 1 178 ? 4.908 14.592 12.746 1.00 56.00 178 VAL A N 1
ATOM 1361 C CA . VAL A 1 178 ? 4.377 15.956 12.917 1.00 56.00 178 VAL A CA 1
ATOM 1362 C C . VAL A 1 178 ? 2.849 15.956 12.909 1.00 56.00 178 VAL A C 1
ATOM 1364 O O . VAL A 1 178 ? 2.235 16.541 13.799 1.00 56.00 178 VAL A O 1
ATOM 1367 N N . PHE A 1 179 ? 2.224 15.256 11.958 1.00 54.88 179 PHE A N 1
ATOM 1368 C CA . PHE A 1 179 ? 0.766 15.160 11.885 1.00 54.88 179 PHE A CA 1
ATOM 1369 C C . PHE A 1 179 ? 0.176 14.498 13.137 1.00 54.88 179 PHE A C 1
ATOM 1371 O O . PHE A 1 179 ? -0.804 14.989 13.694 1.00 54.88 179 PHE A O 1
ATOM 1378 N N . PHE A 1 180 ? 0.788 13.415 13.624 1.00 54.91 180 PHE A N 1
ATOM 1379 C CA . PHE A 1 180 ? 0.296 12.707 14.806 1.00 54.91 180 PHE A CA 1
ATOM 1380 C C . PHE A 1 180 ? 0.603 13.427 16.114 1.00 54.91 180 PHE A C 1
ATOM 1382 O O . PHE A 1 180 ? -0.245 13.400 16.999 1.00 54.91 180 PHE A O 1
ATOM 1389 N N . SER A 1 181 ? 1.738 14.123 16.220 1.00 51.62 181 SER A N 1
ATOM 1390 C CA . SER A 1 181 ? 2.032 14.997 17.366 1.00 51.62 181 SER A CA 1
ATOM 1391 C C . SER A 1 181 ? 1.025 16.146 17.469 1.00 51.62 181 SER A C 1
ATOM 1393 O O . SER A 1 181 ? 0.570 16.474 18.563 1.00 51.62 181 SER A O 1
ATOM 1395 N N . ALA A 1 182 ? 0.625 16.725 16.330 1.00 54.75 182 ALA A N 1
ATOM 1396 C CA . ALA A 1 182 ? -0.403 17.764 16.272 1.00 54.75 182 ALA A CA 1
ATOM 1397 C C . ALA A 1 182 ? -1.814 17.223 16.576 1.00 54.75 182 ALA A C 1
ATOM 1399 O O . ALA A 1 182 ? -2.624 17.900 17.204 1.00 54.75 182 ALA A O 1
ATOM 1400 N N . LEU A 1 183 ? -2.117 15.991 16.157 1.00 48.69 183 LEU A N 1
ATOM 1401 C CA . LEU A 1 183 ? -3.402 15.354 16.443 1.00 48.69 183 LEU A CA 1
ATOM 1402 C C . LEU A 1 183 ? -3.510 14.915 17.914 1.00 48.69 183 LEU A C 1
ATOM 1404 O O . LEU A 1 183 ? -4.568 15.069 18.521 1.00 48.69 183 LEU A O 1
ATOM 1408 N N . SER A 1 184 ? -2.427 14.399 18.508 1.00 47.28 184 SER A N 1
ATOM 1409 C CA . SER A 1 184 ? -2.405 13.986 19.916 1.00 47.28 184 SER A CA 1
ATOM 1410 C C . SER A 1 184 ? -2.490 15.171 20.870 1.00 47.28 184 SER A C 1
ATOM 1412 O O . SER A 1 184 ? -3.191 15.078 21.873 1.00 47.28 184 SER A O 1
ATOM 1414 N N . SER A 1 185 ? -1.827 16.291 20.557 1.00 51.91 185 SER A N 1
ATOM 1415 C CA . SER A 1 185 ? -1.919 17.512 21.367 1.00 51.91 185 SER A CA 1
ATOM 1416 C C . SER A 1 185 ? -3.327 18.110 21.336 1.00 51.91 185 SER A C 1
ATOM 1418 O O . SER A 1 185 ? -3.835 18.546 22.364 1.00 51.91 185 SER A O 1
ATOM 1420 N N . TRP A 1 186 ? -4.007 18.045 20.189 1.00 41.72 186 TRP A N 1
ATOM 1421 C CA . TRP A 1 186 ? -5.404 18.460 20.064 1.00 41.72 186 TRP A CA 1
ATOM 1422 C C . TRP A 1 186 ? -6.374 17.557 20.838 1.00 41.72 186 TRP A C 1
ATOM 1424 O O . TRP A 1 186 ? -7.373 18.038 21.369 1.00 41.72 186 TRP A O 1
ATOM 1434 N N . TRP A 1 187 ? -6.087 16.254 20.913 1.00 36.75 187 TRP A N 1
ATOM 1435 C CA . TRP A 1 187 ? -6.918 15.288 21.637 1.00 36.75 187 TRP A CA 1
ATOM 1436 C C . TRP A 1 187 ? -6.716 15.337 23.158 1.00 36.75 187 TRP A C 1
ATOM 1438 O O . TRP A 1 187 ? -7.656 15.067 23.890 1.00 36.75 187 TRP A O 1
ATOM 1448 N N . GLN A 1 188 ? -5.521 15.706 23.631 1.00 45.66 188 GLN A N 1
ATOM 1449 C CA . GLN A 1 188 ? -5.212 15.882 25.060 1.00 45.66 188 GLN A CA 1
ATOM 1450 C C . GLN A 1 188 ? -5.591 17.267 25.611 1.00 45.66 188 GLN A C 1
ATOM 1452 O O . GLN A 1 188 ? -5.675 17.436 26.822 1.00 45.66 188 GLN A O 1
ATOM 1457 N N . GLY A 1 189 ? -5.795 18.263 24.743 1.00 48.69 189 GLY A N 1
ATOM 1458 C CA . GLY A 1 189 ? -6.252 19.609 25.114 1.00 48.69 189 GLY A CA 1
ATOM 1459 C C . GLY A 1 189 ? -7.777 19.767 25.212 1.00 48.69 189 GLY A C 1
ATOM 1460 O O . GLY A 1 189 ? -8.260 20.897 25.274 1.00 48.69 189 GLY A O 1
ATOM 1461 N N . ARG A 1 190 ? -8.528 18.662 25.172 1.00 42.25 190 ARG A N 1
ATOM 1462 C CA . ARG A 1 190 ? -9.975 18.567 25.417 1.00 42.25 190 ARG A CA 1
ATOM 1463 C C . ARG A 1 190 ? -10.224 17.630 26.588 1.00 42.25 190 ARG A C 1
ATOM 1465 O O . ARG A 1 190 ? -11.260 17.834 27.252 1.00 42.25 190 ARG A O 1
#

Nearest PDB structures (foldseek):
  7rbt-assembly1_R  TM=3.126E-01  e=3.462E+00  Homo sapiens

Secondary structure (DSSP, 8-state):
--HHHHHHHHHHHHHHHHHHHHHHHTT-HHHHHHHHHHHHHHHHHHHHH-TTS-THHHHHHHH-HHHHHHHHHHHHHHHH--SSSHHHHHHHHHS-SS--HHHHHHHHHHHHHHHHHHHHTT-HHHHHHHHH-HHHHHHHHHHHHHHHHHHHHHHTT-TTHHHHHHHHHHHHHHHHHHHHHHHHHHHHT-

Mean predicted aligned error: 9.86 Å

Sequence (190 aa):
MSLLVAAALLPLILVHLHALWLMVSRRDGIAIACSLAAWLVLALLFKALRPSMPLAAVWLPGLYPYALLGISGVFWSISRAQGDTAREKWNWLLSPARPDGPHALFLSVLIGHAGFAVLALWARPALLAYLYAPSATALCFLCYFLILGGYQSRRHGRRLGGLFVSLSILVLPPAAIVFFSALSSWWQGR